Protein AF-A0A571BFZ2-F1 (afdb_monomer_lite)

pLDDT: mean 74.0, std 26.34, range [29.02, 98.62]

Radius of gyration: 32.82 Å; chains: 1; bounding box: 114×66×67 Å

Organism: Mus musculus (NCBI:txid10090)

InterPro domains:
  IPR000210 BTB/POZ domain [PF00651] (20-121)
  IPR000210 BTB/POZ domain [PS50097] (30-94)
  IPR000210 BTB/POZ domain [SM00225] (30-124)
  IPR011333 SKP1/BTB/POZ domain superfamily [G3DSA:3.30.710.10] (1-125)
  IPR011333 SKP1/BTB/POZ domain superfamily [SSF54695] (3-120)
  IPR050457 Zinc finger and BTB domain-containing [PTHR46105] (2-150)

Secondary structure (DSSP, 8-state):
---------TTHHHHHHHHHHHHHHHT-S--EEEEETTEEEEE-HHHHHHH-HHHHHHHHH---SEEE--TTS-HHHHHHHHHHHHHS-----TT-HHHHHHHHHHTT-HHIIIIIHHHHHHHTS--------------------------------------------------------------

Structure (mmCIF, N/CA/C/O backbone):
data_AF-A0A571BFZ2-F1
#
_entry.id   AF-A0A571BFZ2-F1
#
loop_
_atom_site.group_PDB
_atom_site.id
_atom_site.type_symbol
_atom_site.label_atom_id
_atom_site.label_alt_id
_atom_site.label_comp_id
_atom_site.label_asym_id
_atom_site.label_entity_id
_atom_site.label_seq_id
_atom_site.pdbx_PDB_ins_code
_atom_site.Cartn_x
_atom_site.Cartn_y
_atom_site.Cartn_z
_atom_site.occupancy
_atom_site.B_iso_or_equiv
_atom_site.auth_seq_id
_atom_site.auth_comp_id
_atom_site.auth_asym_id
_atom_site.auth_atom_id
_atom_site.pdbx_PDB_model_num
ATOM 1 N N . MET A 1 1 ? -33.386 17.419 27.367 1.00 61.56 1 MET A N 1
ATOM 2 C CA . MET A 1 1 ? -31.976 17.490 26.928 1.00 61.56 1 MET A CA 1
ATOM 3 C C . MET A 1 1 ? -31.407 16.085 27.021 1.00 61.56 1 MET A C 1
ATOM 5 O O . MET A 1 1 ? -31.450 15.524 28.108 1.00 61.56 1 MET A O 1
ATOM 9 N N . ALA A 1 2 ? -30.994 15.478 25.909 1.00 72.88 2 ALA A N 1
ATOM 10 C CA . ALA A 1 2 ? -30.351 14.164 25.942 1.00 72.88 2 ALA A CA 1
ATOM 11 C C . ALA A 1 2 ? -28.882 14.339 26.355 1.00 72.88 2 ALA A C 1
ATOM 13 O O . ALA A 1 2 ? -28.202 15.211 25.817 1.00 72.88 2 ALA A O 1
ATOM 14 N N . GLN A 1 3 ? -28.408 13.546 27.316 1.00 80.50 3 GLN A N 1
ATOM 15 C CA . GLN A 1 3 ? -26.984 13.493 27.649 1.00 80.50 3 GLN A CA 1
ATOM 16 C C . GLN A 1 3 ? -26.303 12.472 26.733 1.00 80.50 3 GLN A C 1
ATOM 18 O O . GLN A 1 3 ? -26.825 11.376 26.544 1.00 80.50 3 GLN A O 1
ATOM 23 N N . THR A 1 4 ? -25.158 12.842 26.156 1.00 90.31 4 THR A N 1
ATOM 24 C CA . THR A 1 4 ? -24.343 11.953 25.314 1.00 90.31 4 THR A CA 1
ATOM 25 C C . THR A 1 4 ? -23.084 11.567 26.081 1.00 90.31 4 THR A C 1
ATOM 27 O O . THR A 1 4 ? -22.386 12.446 26.580 1.00 90.31 4 THR A O 1
ATOM 30 N N . LEU A 1 5 ? -22.793 10.266 26.167 1.00 91.06 5 LEU A N 1
ATOM 31 C CA . LEU A 1 5 ? -21.525 9.739 26.675 1.00 91.06 5 LEU A CA 1
ATOM 32 C C . LEU A 1 5 ? -20.612 9.420 25.488 1.00 91.06 5 LEU A C 1
ATOM 34 O O . LEU A 1 5 ? -21.050 8.789 24.528 1.00 91.06 5 LEU A O 1
ATOM 38 N N . GLN A 1 6 ? -19.356 9.859 25.552 1.00 91.81 6 GLN A N 1
ATOM 39 C CA . GLN A 1 6 ? -18.347 9.628 24.517 1.00 91.81 6 GLN A CA 1
ATOM 40 C C . GLN A 1 6 ? -17.079 9.040 25.146 1.00 91.81 6 GLN A C 1
ATOM 42 O O . GLN A 1 6 ? -16.733 9.369 26.280 1.00 91.81 6 GLN A O 1
ATOM 47 N N . MET A 1 7 ? -16.404 8.164 24.405 1.00 93.62 7 MET A N 1
ATOM 48 C CA . MET A 1 7 ? -15.120 7.557 24.757 1.00 93.62 7 MET A CA 1
ATOM 49 C C . MET A 1 7 ? -14.204 7.634 23.537 1.00 93.62 7 MET A C 1
ATOM 51 O O . MET A 1 7 ? -14.649 7.374 22.420 1.00 93.62 7 MET A O 1
ATOM 55 N N . GLU A 1 8 ? -12.931 7.946 23.761 1.00 94.62 8 GLU A N 1
ATOM 56 C CA . GLU A 1 8 ? -11.883 7.940 22.743 1.00 94.62 8 GLU A CA 1
ATOM 57 C C . GLU A 1 8 ? -10.769 6.986 23.179 1.00 94.62 8 GLU A C 1
ATOM 59 O O . GLU A 1 8 ? -10.315 7.027 24.323 1.00 94.62 8 GLU A O 1
ATOM 64 N N . ILE A 1 9 ? -10.344 6.105 22.272 1.00 94.75 9 ILE A N 1
ATOM 65 C CA . ILE A 1 9 ? -9.233 5.184 22.514 1.00 94.75 9 ILE A CA 1
ATOM 66 C C . ILE A 1 9 ? -7.969 5.814 21.913 1.00 94.75 9 ILE A C 1
ATOM 68 O O . ILE A 1 9 ? -7.909 5.990 20.691 1.00 94.75 9 ILE A O 1
ATOM 72 N N . PRO A 1 10 ? -6.944 6.139 22.722 1.00 95.56 10 PRO A N 1
ATOM 73 C CA . PRO A 1 10 ? -5.719 6.737 22.207 1.00 95.56 10 PRO A CA 1
ATOM 74 C C . PRO A 1 10 ? -4.994 5.761 21.273 1.00 95.56 10 PRO A C 1
ATOM 76 O O . PRO A 1 10 ? -4.958 4.559 21.522 1.00 95.56 10 PRO A O 1
ATOM 79 N N . ASN A 1 11 ? -4.381 6.283 20.208 1.00 94.00 11 ASN A N 1
ATOM 80 C CA . ASN A 1 11 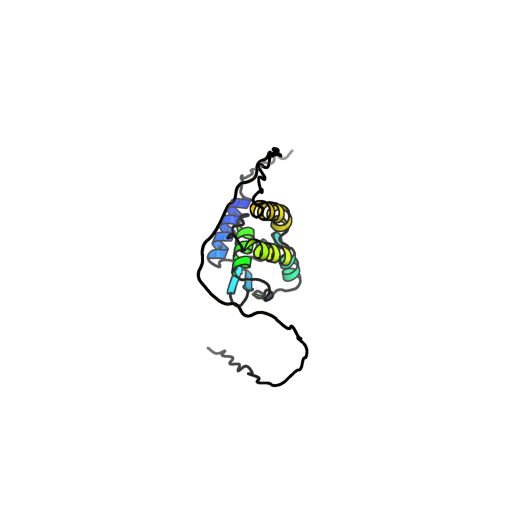? -3.603 5.513 19.225 1.00 94.00 11 ASN A CA 1
ATOM 81 C C . ASN A 1 11 ? -4.362 4.380 18.508 1.00 94.00 11 ASN A C 1
ATOM 83 O O . ASN A 1 11 ? -3.726 3.537 17.876 1.00 94.00 11 ASN A O 1
ATOM 87 N N . PHE A 1 12 ? -5.699 4.374 18.538 1.00 96.56 12 PHE A N 1
ATOM 88 C CA . PHE A 1 12 ? -6.511 3.318 17.926 1.00 96.56 12 PHE A CA 1
ATOM 89 C C . PHE A 1 12 ? -6.148 3.056 16.455 1.00 96.56 12 PHE A C 1
ATOM 91 O O . PHE A 1 12 ? -5.966 1.908 16.057 1.00 96.56 12 PHE A O 1
ATOM 98 N N . GLY A 1 13 ? -5.950 4.115 15.659 1.00 95.88 13 GLY A N 1
ATOM 99 C CA . GLY A 1 13 ? -5.559 3.990 14.251 1.00 95.88 13 GLY A CA 1
ATOM 100 C C . GLY A 1 13 ? -4.228 3.257 14.038 1.00 95.88 13 GLY A C 1
ATOM 101 O O . GLY A 1 13 ? -4.125 2.446 13.121 1.00 95.88 13 GLY A O 1
ATOM 102 N N . ASN A 1 14 ? -3.239 3.472 14.913 1.00 95.12 14 ASN A N 1
ATOM 103 C CA . ASN A 1 14 ? -1.942 2.795 14.826 1.00 95.12 14 ASN A CA 1
ATOM 104 C C . ASN A 1 14 ? -2.081 1.296 15.111 1.00 95.12 14 ASN A C 1
ATOM 106 O O . ASN A 1 14 ? -1.521 0.488 14.376 1.00 95.12 14 ASN A O 1
ATOM 110 N N . SER A 1 15 ? -2.868 0.923 16.125 1.00 96.81 15 SER A N 1
ATOM 111 C CA . SER A 1 15 ? -3.138 -0.485 16.445 1.00 96.81 15 SER A CA 1
ATOM 112 C C . SER A 1 15 ? -3.879 -1.201 15.313 1.00 96.81 15 SER A C 1
ATOM 114 O O . SER A 1 15 ? -3.569 -2.346 14.991 1.00 96.81 15 SER A O 1
ATOM 116 N N . ILE A 1 16 ? -4.830 -0.522 14.660 1.00 98.00 16 ILE A N 1
ATOM 117 C CA . ILE A 1 16 ? -5.507 -1.066 13.476 1.00 98.00 16 ILE A CA 1
ATOM 118 C C . ILE A 1 16 ? -4.520 -1.249 12.321 1.00 98.00 16 ILE A C 1
ATOM 120 O O . ILE A 1 16 ? -4.520 -2.301 11.685 1.00 98.00 16 ILE A O 1
ATOM 124 N N . LEU A 1 17 ? -3.662 -0.261 12.053 1.00 97.94 17 LEU A N 1
ATOM 125 C CA . LEU A 1 17 ? -2.684 -0.345 10.970 1.00 97.94 17 LEU A CA 1
ATOM 126 C C . LEU A 1 17 ? -1.662 -1.471 11.196 1.00 97.94 17 LEU A C 1
ATOM 128 O O . LEU A 1 17 ? -1.310 -2.178 10.252 1.00 97.94 17 LEU A O 1
ATOM 132 N N . GLU A 1 18 ? -1.240 -1.686 12.443 1.00 98.06 18 GLU A N 1
ATOM 133 C CA . GLU A 1 18 ? -0.384 -2.809 12.830 1.00 98.06 18 GLU A CA 1
ATOM 134 C C . GLU A 1 18 ? -1.066 -4.158 12.559 1.00 98.06 18 GLU A C 1
ATOM 136 O O . GLU A 1 18 ? -0.485 -5.014 11.891 1.00 98.06 18 GLU A O 1
ATOM 141 N N . CYS A 1 19 ? -2.338 -4.308 12.940 1.00 98.31 19 CYS A N 1
ATOM 142 C CA . CYS A 1 19 ? -3.117 -5.506 12.622 1.00 98.31 19 CYS A CA 1
ATOM 143 C C . CYS A 1 19 ? -3.266 -5.717 11.101 1.00 98.31 19 CYS A C 1
ATOM 145 O O . CYS A 1 19 ? -3.090 -6.829 10.601 1.00 98.31 19 CYS A O 1
ATOM 147 N N . LEU A 1 20 ? -3.518 -4.654 10.326 1.00 98.62 20 LEU A N 1
ATOM 148 C CA . LEU A 1 20 ? -3.571 -4.727 8.858 1.00 98.62 20 LEU A CA 1
ATOM 149 C C . LEU A 1 20 ? -2.225 -5.158 8.252 1.00 98.62 20 LEU A C 1
ATOM 151 O O . LEU A 1 20 ? -2.194 -5.843 7.224 1.00 98.62 20 LEU A O 1
ATOM 155 N N . ASN A 1 21 ? -1.108 -4.771 8.872 1.00 98.56 21 ASN A N 1
ATOM 156 C CA . ASN A 1 21 ? 0.220 -5.199 8.450 1.00 98.56 21 ASN A CA 1
ATOM 157 C C . ASN A 1 21 ? 0.429 -6.701 8.690 1.00 98.56 21 ASN A C 1
ATOM 159 O O . ASN A 1 21 ? 0.902 -7.399 7.794 1.00 98.56 21 ASN A O 1
ATOM 163 N N . GLU A 1 22 ? 0.032 -7.217 9.855 1.00 98.50 22 GLU A N 1
ATOM 164 C CA . GLU A 1 22 ? 0.079 -8.653 10.164 1.00 98.50 22 GLU A CA 1
ATOM 165 C C . GLU A 1 22 ? -0.785 -9.471 9.199 1.00 98.50 22 GLU A C 1
ATOM 167 O O . GLU A 1 22 ? -0.317 -10.463 8.635 1.00 98.50 22 GLU A O 1
ATOM 172 N N . GLN A 1 23 ? -2.018 -9.017 8.948 1.00 98.62 23 GLN A N 1
ATOM 173 C CA . GLN A 1 23 ? -2.930 -9.640 7.986 1.00 98.62 23 GLN A CA 1
ATOM 174 C C . GLN A 1 23 ? -2.292 -9.722 6.601 1.00 98.62 23 GLN A C 1
ATOM 176 O O . GLN A 1 23 ? -2.289 -10.786 5.983 1.00 98.62 23 GLN A O 1
ATOM 181 N N . ARG A 1 24 ? -1.667 -8.632 6.140 1.00 98.31 24 ARG A N 1
ATOM 182 C CA . ARG A 1 24 ? -0.971 -8.603 4.851 1.00 98.31 24 ARG A CA 1
ATOM 183 C C . ARG A 1 24 ? 0.168 -9.618 4.781 1.00 98.31 24 ARG A C 1
ATOM 185 O O . ARG A 1 24 ? 0.295 -10.309 3.773 1.00 98.31 24 ARG A O 1
ATOM 192 N N . LEU A 1 25 ? 0.999 -9.702 5.821 1.00 98.06 25 LEU A N 1
ATOM 193 C CA . LEU A 1 25 ? 2.129 -10.638 5.873 1.00 98.06 25 LEU A CA 1
ATOM 194 C C . LEU A 1 25 ? 1.670 -12.103 5.848 1.00 98.06 25 LEU A C 1
ATOM 196 O O . LEU A 1 25 ? 2.362 -12.947 5.286 1.00 98.06 25 LEU A O 1
ATOM 200 N N . GLN A 1 26 ? 0.490 -12.389 6.398 1.00 98.19 26 GLN A N 1
ATOM 201 C CA . GLN A 1 26 ? -0.148 -13.709 6.355 1.00 98.19 26 GLN A CA 1
ATOM 202 C C . GLN A 1 26 ? -1.008 -13.931 5.095 1.00 98.19 26 GLN A C 1
ATOM 204 O O . GLN A 1 26 ? -1.515 -15.029 4.878 1.00 98.19 26 GLN A O 1
ATOM 209 N N . GLY A 1 27 ? -1.196 -12.904 4.258 1.00 97.38 27 GLY A N 1
ATOM 210 C CA . GLY A 1 27 ? -2.064 -12.953 3.079 1.00 97.38 27 GLY A CA 1
ATOM 211 C C . GLY A 1 27 ? -3.565 -12.974 3.391 1.00 97.38 27 GLY A C 1
ATOM 212 O O . GLY A 1 27 ? -4.362 -13.303 2.513 1.00 97.38 27 GLY A O 1
ATOM 213 N N . LEU A 1 28 ? -3.964 -12.628 4.615 1.00 98.00 28 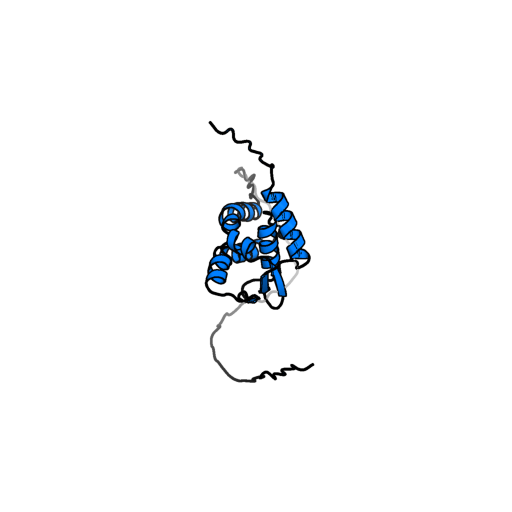LEU A N 1
ATOM 214 C CA . LEU A 1 28 ? -5.359 -12.573 5.046 1.00 98.00 28 LEU A CA 1
ATOM 215 C C . LEU A 1 28 ? -6.023 -11.287 4.554 1.00 98.00 28 LEU A C 1
ATOM 217 O O . LEU A 1 28 ? -5.400 -10.229 4.558 1.00 98.00 28 LEU A O 1
ATOM 221 N N . TYR A 1 29 ? -7.282 -11.400 4.120 1.00 98.12 29 TYR A N 1
ATOM 222 C CA . TYR A 1 29 ? -8.161 -10.293 3.697 1.00 98.12 29 TYR A CA 1
ATOM 223 C C . TYR A 1 29 ? -7.609 -9.371 2.593 1.00 98.12 29 TYR A C 1
ATOM 225 O O . TYR A 1 29 ? -8.224 -8.359 2.260 1.00 98.12 29 TYR A O 1
ATOM 233 N N . CYS A 1 30 ? -6.485 -9.744 1.978 1.00 98.19 30 CYS A N 1
ATOM 234 C CA . CYS A 1 30 ? -5.889 -9.030 0.862 1.00 98.19 30 CYS A CA 1
ATOM 235 C C . CYS A 1 30 ? -6.763 -9.178 -0.386 1.00 98.19 30 CYS A C 1
ATOM 237 O O . CYS A 1 30 ? -6.991 -10.284 -0.879 1.00 98.19 30 CYS A O 1
ATOM 239 N N . ASP A 1 31 ? -7.201 -8.051 -0.929 1.00 97.88 31 ASP A N 1
ATOM 240 C CA . ASP A 1 31 ? -8.058 -7.949 -2.109 1.00 97.88 31 ASP A CA 1
ATOM 241 C C . ASP A 1 31 ? -7.278 -7.577 -3.381 1.00 97.88 31 ASP A C 1
ATOM 243 O O . ASP A 1 31 ? -7.853 -7.498 -4.468 1.00 97.88 31 ASP A O 1
ATOM 247 N N . VAL A 1 32 ? -5.959 -7.378 -3.271 1.00 98.31 32 VAL A N 1
ATOM 248 C CA . VAL A 1 32 ? -5.077 -7.123 -4.412 1.00 98.31 32 VAL A CA 1
ATOM 249 C C . VAL A 1 32 ? -3.725 -7.829 -4.286 1.00 98.31 32 VAL A C 1
ATOM 251 O O . VAL A 1 32 ? -3.176 -8.026 -3.200 1.00 98.31 32 VAL A O 1
ATOM 254 N N . SER A 1 33 ? -3.176 -8.207 -5.439 1.00 98.19 33 SER A N 1
ATOM 255 C CA . SER A 1 33 ? -1.823 -8.722 -5.619 1.00 98.19 33 SER A CA 1
ATOM 256 C C . SER A 1 33 ? -1.059 -7.807 -6.573 1.00 98.19 33 SER A C 1
ATOM 258 O O . SER A 1 33 ? -1.359 -7.767 -7.765 1.00 98.19 33 SER A O 1
ATOM 260 N N . VAL A 1 34 ? -0.071 -7.080 -6.057 1.00 98.31 34 VAL A N 1
ATOM 261 C CA . VAL A 1 34 ? 0.805 -6.221 -6.861 1.00 98.31 34 VAL A CA 1
ATOM 262 C C . VAL A 1 34 ? 1.982 -7.050 -7.359 1.00 98.31 34 VAL A C 1
ATOM 264 O O . VAL A 1 34 ? 2.709 -7.625 -6.556 1.00 98.31 34 VAL A O 1
ATOM 267 N N . VAL A 1 35 ? 2.167 -7.137 -8.669 1.00 98.25 35 VAL A N 1
ATOM 268 C CA . VAL A 1 35 ? 3.258 -7.872 -9.307 1.00 98.25 35 VAL A CA 1
ATOM 269 C C . VAL A 1 35 ? 4.332 -6.888 -9.750 1.00 98.25 35 VAL A C 1
ATOM 271 O O . VAL A 1 35 ? 4.051 -5.919 -10.453 1.00 98.25 35 VAL A O 1
ATOM 274 N N . VAL A 1 36 ? 5.573 -7.140 -9.343 1.00 98.06 36 VAL A N 1
ATOM 275 C CA . VAL A 1 36 ? 6.748 -6.345 -9.717 1.00 98.06 36 VAL A CA 1
ATOM 276 C C . VAL A 1 36 ? 7.833 -7.302 -10.178 1.00 98.06 36 VAL A C 1
ATOM 278 O O . VAL A 1 36 ? 8.378 -8.052 -9.372 1.00 98.06 36 VAL A O 1
ATOM 281 N N . LYS A 1 37 ? 8.141 -7.317 -11.480 1.00 96.31 37 LYS A N 1
ATOM 282 C CA . LYS A 1 37 ? 9.143 -8.228 -12.069 1.00 96.31 37 LYS A CA 1
ATOM 283 C C . LYS A 1 37 ? 8.953 -9.684 -11.617 1.00 96.31 37 LYS A C 1
ATOM 285 O O . LYS A 1 37 ? 9.870 -10.307 -11.084 1.00 96.31 37 LYS A O 1
ATOM 290 N N . GLY A 1 38 ? 7.724 -10.184 -11.734 1.00 95.38 38 GLY A N 1
ATOM 291 C CA . GLY A 1 38 ? 7.352 -11.544 -11.328 1.00 95.38 38 GLY A CA 1
ATOM 292 C C . GLY A 1 38 ? 7.210 -11.780 -9.818 1.00 95.38 38 GLY A C 1
ATOM 293 O O . GLY A 1 38 ? 6.755 -12.850 -9.427 1.00 95.38 38 GLY A O 1
ATOM 294 N N . HIS A 1 39 ? 7.536 -10.807 -8.961 1.00 97.88 39 HIS A N 1
ATOM 295 C CA . HIS A 1 39 ? 7.343 -10.915 -7.514 1.00 97.88 39 HIS A CA 1
ATOM 296 C C . HIS A 1 39 ? 5.952 -10.411 -7.141 1.00 97.88 39 HIS A C 1
ATOM 298 O O . HIS A 1 39 ? 5.613 -9.265 -7.435 1.00 97.88 39 HIS A O 1
ATOM 304 N N . ALA A 1 40 ? 5.150 -11.258 -6.499 1.00 97.81 40 ALA A N 1
ATOM 305 C CA . ALA A 1 40 ? 3.790 -10.927 -6.092 1.00 97.81 40 ALA A CA 1
ATOM 306 C C . ALA A 1 40 ? 3.735 -10.483 -4.625 1.00 97.81 40 ALA A C 1
ATOM 308 O O . ALA A 1 40 ? 4.165 -11.200 -3.725 1.00 97.81 40 ALA A O 1
ATOM 309 N N . PHE A 1 41 ? 3.130 -9.324 -4.389 1.00 98.50 41 PHE A N 1
ATOM 310 C CA . PHE A 1 41 ? 2.922 -8.734 -3.075 1.00 98.50 41 PHE A CA 1
ATOM 311 C C . PHE A 1 41 ? 1.425 -8.644 -2.794 1.00 98.50 41 PHE A C 1
ATOM 313 O O . PHE A 1 41 ? 0.700 -7.898 -3.456 1.00 98.50 41 PHE A O 1
ATOM 320 N N . LYS A 1 42 ? 0.951 -9.399 -1.804 1.00 98.44 42 LYS A N 1
ATOM 321 C CA . LYS A 1 42 ? -0.422 -9.271 -1.307 1.00 98.44 42 LYS A CA 1
ATOM 322 C C . LYS A 1 42 ? -0.564 -7.966 -0.528 1.00 98.44 42 LYS A C 1
ATOM 324 O O . LYS A 1 42 ? 0.350 -7.586 0.205 1.00 98.44 42 LYS A O 1
ATOM 329 N N . ALA A 1 43 ? -1.681 -7.272 -0.718 1.00 98.56 43 ALA A N 1
ATOM 330 C CA . ALA A 1 43 ? -1.980 -6.017 -0.042 1.00 98.56 43 ALA A CA 1
ATOM 331 C C . ALA A 1 43 ? -3.490 -5.755 0.017 1.00 98.56 43 ALA A C 1
ATOM 333 O O . ALA A 1 43 ? -4.293 -6.476 -0.577 1.00 98.56 43 ALA A O 1
ATOM 334 N N . HIS A 1 44 ? -3.844 -4.685 0.725 1.00 98.50 44 HIS A N 1
ATOM 335 C CA . HIS A 1 44 ? -5.199 -4.163 0.826 1.00 98.50 44 HIS A CA 1
ATOM 336 C C . HIS A 1 44 ? -5.316 -2.895 -0.026 1.00 98.50 44 HIS A C 1
ATOM 338 O O . HIS A 1 44 ? -4.559 -1.939 0.183 1.00 98.50 44 HIS A O 1
ATOM 344 N N . ARG A 1 45 ? -6.282 -2.848 -0.950 1.00 98.12 45 ARG A N 1
ATOM 345 C CA . ARG A 1 45 ? -6.503 -1.692 -1.838 1.00 98.12 45 ARG A CA 1
ATOM 346 C C . ARG A 1 45 ? -6.738 -0.411 -1.048 1.00 98.12 45 ARG A C 1
ATOM 348 O O . ARG A 1 45 ? -6.220 0.633 -1.431 1.00 98.12 45 ARG A O 1
ATOM 355 N N . ALA A 1 46 ? -7.460 -0.503 0.070 1.00 97.62 46 ALA A N 1
ATOM 356 C CA . ALA A 1 46 ? -7.757 0.632 0.940 1.00 97.62 46 ALA A CA 1
ATOM 357 C C . ALA A 1 46 ? -6.490 1.300 1.499 1.00 97.62 46 ALA A C 1
ATOM 359 O O . ALA A 1 46 ? -6.373 2.520 1.448 1.00 97.62 46 ALA A O 1
ATOM 360 N N . VAL A 1 47 ? -5.520 0.509 1.973 1.00 98.00 47 VAL A N 1
ATOM 361 C CA . VAL A 1 47 ? -4.260 1.041 2.521 1.00 98.00 47 VAL A CA 1
ATOM 362 C C . VAL A 1 47 ? -3.423 1.672 1.410 1.00 98.00 47 VAL A C 1
ATOM 364 O O . VAL A 1 47 ? -2.966 2.802 1.545 1.00 98.00 47 VAL A O 1
ATOM 367 N N . LEU A 1 48 ? -3.287 0.986 0.271 1.00 97.75 48 LEU A N 1
ATOM 368 C CA . LEU A 1 48 ? -2.535 1.515 -0.867 1.00 97.75 48 LEU A CA 1
ATOM 369 C C . LEU A 1 48 ? -3.143 2.815 -1.416 1.00 97.75 48 LEU A C 1
ATOM 371 O O . LEU A 1 48 ? -2.412 3.769 -1.648 1.00 97.75 48 LEU A O 1
ATOM 375 N N . ALA A 1 49 ? -4.465 2.891 -1.588 1.00 97.00 49 ALA A N 1
ATOM 376 C CA . ALA A 1 49 ? -5.138 4.090 -2.097 1.00 97.00 49 ALA A CA 1
ATOM 377 C C . ALA A 1 49 ? -5.125 5.272 -1.110 1.00 97.00 49 ALA A C 1
ATOM 379 O O . ALA A 1 49 ? -5.218 6.429 -1.537 1.00 97.00 49 ALA A O 1
ATOM 380 N N . ALA A 1 50 ? -5.028 4.994 0.195 1.00 96.31 50 ALA A N 1
ATOM 381 C CA . ALA A 1 50 ? -4.856 6.023 1.215 1.00 96.31 50 ALA A CA 1
ATOM 382 C C . ALA A 1 50 ? -3.462 6.663 1.128 1.00 96.31 50 ALA A C 1
ATOM 384 O O . ALA A 1 50 ? -3.358 7.882 1.201 1.00 96.31 50 ALA A O 1
ATOM 385 N N . SER A 1 51 ? -2.418 5.859 0.899 1.00 95.81 51 SER A N 1
ATOM 386 C CA . SER A 1 51 ? -1.021 6.322 0.861 1.00 95.81 51 SER A CA 1
ATOM 387 C C . SER A 1 51 ? -0.507 6.730 -0.529 1.00 95.81 51 SER A C 1
ATOM 389 O O . SER A 1 51 ? 0.570 7.307 -0.634 1.00 95.81 51 SER A O 1
ATOM 391 N N . SER A 1 52 ? -1.219 6.401 -1.612 1.00 97.25 52 SER A N 1
ATOM 392 C CA . SER A 1 52 ? -0.753 6.585 -2.995 1.00 97.25 52 SER A CA 1
ATOM 393 C C . SER A 1 52 ? -1.876 7.059 -3.912 1.00 97.25 52 SER A C 1
ATOM 395 O O . SER A 1 52 ? -2.866 6.35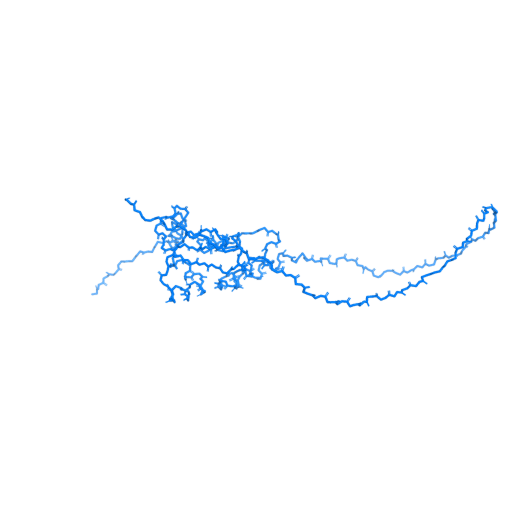0 -4.122 1.00 97.25 52 SER A O 1
ATOM 397 N N . SER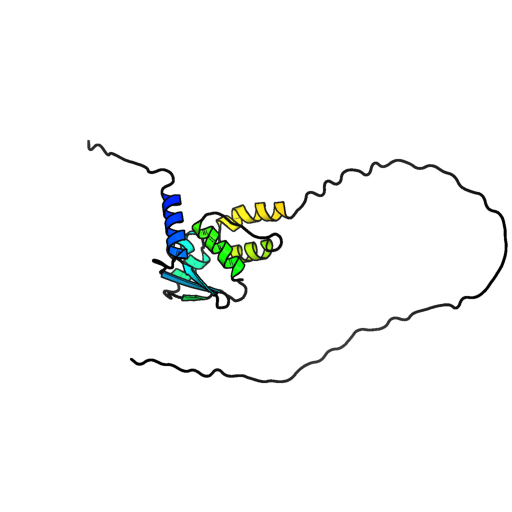 A 1 53 ? -1.699 8.223 -4.544 1.00 96.25 53 SER A N 1
ATOM 398 C CA . SER A 1 53 ? -2.607 8.669 -5.611 1.00 96.25 53 SER A CA 1
ATOM 399 C C . SER A 1 53 ? -2.531 7.772 -6.846 1.00 96.25 53 SER A C 1
ATOM 401 O O . SER A 1 53 ? -3.571 7.480 -7.428 1.00 96.25 53 SER A O 1
ATOM 403 N N . TYR A 1 54 ? -1.350 7.243 -7.188 1.00 96.69 54 TYR A N 1
ATOM 404 C CA . TYR A 1 54 ? -1.203 6.288 -8.291 1.00 96.69 54 TYR A CA 1
ATOM 405 C C . TYR A 1 54 ? -2.114 5.064 -8.107 1.00 96.69 54 TYR A C 1
ATOM 407 O O . TYR A 1 54 ? -2.882 4.715 -9.004 1.00 96.69 54 TYR A O 1
ATOM 415 N N . PHE A 1 55 ? -2.072 4.423 -6.932 1.00 97.19 55 PHE A N 1
ATOM 416 C CA . PHE A 1 55 ? -2.928 3.265 -6.667 1.00 97.19 55 PHE A CA 1
ATOM 417 C C . PHE A 1 55 ? -4.404 3.642 -6.582 1.00 97.19 55 PHE A C 1
ATOM 419 O O . PHE A 1 55 ? -5.248 2.884 -7.056 1.00 97.19 55 PHE A O 1
ATOM 426 N N . ARG A 1 56 ? -4.727 4.815 -6.031 1.00 96.69 56 ARG A N 1
ATOM 427 C CA . ARG A 1 56 ? -6.100 5.328 -6.005 1.00 96.69 56 ARG A CA 1
ATOM 428 C C . ARG A 1 56 ? -6.687 5.444 -7.416 1.00 96.69 56 ARG A C 1
ATOM 430 O O . ARG A 1 56 ? -7.770 4.914 -7.664 1.00 96.69 56 ARG A O 1
ATOM 437 N N . ASP A 1 57 ? -5.954 6.037 -8.352 1.00 96.56 57 ASP A N 1
ATOM 438 C CA . ASP A 1 57 ? -6.399 6.193 -9.742 1.00 96.56 57 ASP A CA 1
ATOM 439 C C . ASP A 1 57 ? -6.448 4.848 -10.483 1.00 96.56 57 ASP A C 1
ATOM 441 O O . ASP A 1 57 ? -7.412 4.546 -11.201 1.00 96.56 57 ASP A O 1
ATOM 445 N N . LEU A 1 58 ? -5.452 3.988 -10.249 1.00 95.94 58 LEU A N 1
ATOM 446 C CA . LEU A 1 58 ? -5.394 2.640 -10.813 1.00 95.94 58 LEU A CA 1
ATOM 447 C C . LEU A 1 58 ? -6.598 1.788 -10.386 1.00 95.94 58 LEU A C 1
ATOM 449 O O . LEU A 1 58 ? -7.175 1.062 -11.202 1.00 95.94 58 LEU A O 1
ATOM 453 N N . PHE A 1 59 ? -6.999 1.873 -9.118 1.00 96.06 59 PHE A N 1
ATOM 454 C CA . PHE A 1 59 ? -8.108 1.098 -8.564 1.00 96.06 59 PHE A CA 1
ATOM 455 C C . PHE A 1 59 ? -9.489 1.640 -8.923 1.00 96.06 59 PHE A C 1
ATOM 457 O O . PHE A 1 59 ? -10.450 0.865 -8.927 1.00 96.06 59 PHE A O 1
ATOM 464 N N . ASN A 1 60 ? -9.586 2.926 -9.260 1.00 94.19 60 ASN A N 1
ATOM 465 C CA . ASN A 1 60 ? -10.790 3.504 -9.852 1.00 94.19 60 ASN A CA 1
ATOM 466 C C . ASN A 1 60 ? -10.968 3.056 -11.308 1.00 94.19 60 ASN A C 1
ATOM 468 O O . ASN A 1 60 ? -12.087 2.796 -11.746 1.00 94.19 60 ASN A O 1
ATOM 472 N N . SER A 1 61 ? -9.860 2.921 -12.039 1.00 91.50 61 SER A N 1
ATOM 473 C CA . SER A 1 61 ? -9.859 2.567 -13.463 1.00 91.50 61 SER A CA 1
ATOM 474 C C . SER A 1 61 ? -9.966 1.060 -13.716 1.00 91.50 61 SER A C 1
ATOM 476 O O . SER A 1 61 ? -10.386 0.634 -14.790 1.00 91.50 61 SER A O 1
ATOM 478 N N . SER A 1 62 ? -9.585 0.232 -12.741 1.00 89.06 62 SER A N 1
ATOM 479 C CA . SER A 1 62 ? -9.547 -1.224 -12.882 1.00 89.06 62 SER A CA 1
ATOM 480 C C . SER A 1 62 ? -10.104 -1.934 -11.650 1.00 89.06 62 SER A C 1
ATOM 482 O O . SER A 1 62 ? -9.870 -1.528 -10.515 1.00 89.06 62 SER A O 1
ATOM 484 N N . ARG A 1 63 ? -10.816 -3.045 -11.866 1.00 89.25 63 ARG A N 1
ATOM 485 C CA . ARG A 1 63 ? -11.271 -3.954 -10.794 1.00 89.25 63 ARG A CA 1
ATOM 486 C C . ARG A 1 63 ? -10.487 -5.265 -10.745 1.00 89.25 63 ARG A C 1
ATOM 488 O O . ARG A 1 63 ? -10.953 -6.238 -10.163 1.00 89.25 63 ARG A O 1
ATOM 495 N N . SER A 1 64 ? -9.318 -5.302 -11.383 1.00 94.12 64 SER A N 1
ATOM 496 C CA . SER A 1 64 ? -8.467 -6.488 -11.365 1.00 94.12 64 SER A CA 1
ATOM 497 C C . SER A 1 64 ? -7.928 -6.734 -9.956 1.00 94.12 64 SER A C 1
ATOM 499 O O . SER A 1 64 ? -7.434 -5.813 -9.306 1.00 94.12 64 SER A O 1
ATOM 501 N N . ALA A 1 65 ? -7.984 -7.990 -9.513 1.00 93.94 65 ALA A N 1
ATOM 502 C CA . ALA A 1 65 ? -7.354 -8.435 -8.270 1.00 93.94 65 ALA A CA 1
ATOM 503 C C . ALA A 1 65 ? -5.823 -8.552 -8.398 1.00 93.94 65 ALA A C 1
ATOM 505 O O . ALA A 1 65 ? -5.124 -8.688 -7.397 1.00 93.94 65 ALA A O 1
ATOM 506 N N . VAL A 1 66 ? -5.288 -8.505 -9.622 1.00 97.19 66 VAL A N 1
ATOM 507 C CA . VAL A 1 66 ? -3.848 -8.522 -9.900 1.00 97.19 66 VAL A CA 1
ATOM 508 C C . VAL A 1 66 ? -3.484 -7.271 -10.683 1.00 97.19 66 VAL A C 1
ATOM 510 O O . VAL A 1 66 ? -4.092 -6.986 -11.716 1.00 97.19 66 VAL A O 1
ATOM 513 N N . VAL A 1 67 ? -2.498 -6.529 -10.194 1.00 96.81 67 VAL A N 1
ATOM 514 C CA . VAL A 1 67 ? -1.981 -5.326 -10.851 1.00 96.81 67 VAL A CA 1
ATOM 515 C C . VAL A 1 67 ? -0.488 -5.479 -11.057 1.00 96.81 67 VAL A C 1
ATOM 517 O O . VAL A 1 67 ? 0.212 -5.911 -10.149 1.00 96.81 67 VAL A O 1
ATOM 520 N N . GLU A 1 68 ? 0.007 -5.141 -12.239 1.00 96.94 68 GLU A N 1
ATOM 521 C CA . GLU A 1 68 ? 1.427 -5.245 -12.559 1.00 96.94 68 GLU A CA 1
ATOM 522 C C . GLU A 1 68 ? 2.033 -3.848 -12.674 1.00 96.94 68 GLU A C 1
ATOM 524 O O . GLU A 1 68 ? 1.494 -2.983 -13.367 1.00 96.94 68 GLU A O 1
ATOM 529 N N . LEU A 1 69 ? 3.132 -3.614 -11.955 1.00 96.56 69 LEU A N 1
ATOM 530 C CA . LEU A 1 69 ? 3.858 -2.352 -12.032 1.00 96.56 69 LEU A CA 1
ATOM 531 C C . LEU A 1 69 ? 4.863 -2.368 -13.190 1.00 96.56 69 LEU A C 1
ATOM 533 O O . LEU A 1 69 ? 5.412 -3.424 -13.516 1.00 96.56 69 LEU A O 1
ATOM 537 N N . PRO A 1 70 ? 5.173 -1.200 -13.782 1.00 95.25 70 PRO A N 1
ATOM 538 C CA . PRO A 1 70 ? 6.162 -1.111 -14.850 1.00 95.25 70 PRO A CA 1
ATOM 539 C C . PRO A 1 70 ? 7.542 -1.631 -14.438 1.00 95.25 70 PRO A C 1
ATOM 541 O O . PRO A 1 70 ? 7.961 -1.499 -13.288 1.00 95.25 70 PRO A O 1
ATOM 544 N N . ALA A 1 71 ? 8.310 -2.115 -15.418 1.00 92.62 71 ALA A N 1
ATOM 545 C CA . ALA A 1 71 ? 9.651 -2.678 -15.217 1.00 92.62 71 ALA A CA 1
ATOM 546 C C . ALA A 1 71 ? 10.679 -1.705 -14.597 1.00 92.62 71 ALA A C 1
ATOM 548 O O . ALA A 1 71 ? 11.732 -2.142 -14.125 1.00 92.62 71 ALA A O 1
ATOM 549 N N . ALA A 1 72 ? 10.388 -0.401 -14.585 1.00 91.62 72 ALA A N 1
ATOM 550 C CA . ALA A 1 72 ? 11.194 0.606 -13.899 1.00 91.62 72 ALA A CA 1
ATOM 551 C C . ALA A 1 72 ? 11.184 0.431 -12.366 1.00 91.62 72 ALA A C 1
ATOM 553 O O . ALA A 1 72 ? 12.153 0.796 -11.703 1.00 91.62 72 ALA A O 1
ATOM 554 N N . VAL A 1 73 ? 10.124 -0.157 -11.801 1.00 95.75 73 VAL A N 1
ATOM 555 C CA . VAL A 1 73 ? 9.999 -0.386 -10.358 1.00 95.75 73 VAL A CA 1
ATOM 556 C C . VAL A 1 73 ? 10.767 -1.647 -9.960 1.00 95.75 73 VAL A C 1
ATOM 558 O O . VAL A 1 73 ? 10.604 -2.715 -10.554 1.00 95.75 73 VAL A O 1
ATOM 561 N N . GLN A 1 74 ? 11.615 -1.532 -8.937 1.00 95.31 74 GLN A N 1
ATOM 562 C CA . GLN A 1 74 ? 12.355 -2.669 -8.386 1.00 95.31 74 GLN A CA 1
ATOM 563 C C . GLN A 1 74 ? 11.571 -3.325 -7.238 1.00 95.31 74 GLN A C 1
ATOM 565 O O . GLN A 1 74 ? 11.017 -2.602 -6.404 1.00 95.31 74 GLN A O 1
ATOM 570 N N . PRO A 1 75 ? 11.555 -4.670 -7.132 1.00 96.62 75 PRO A N 1
ATOM 571 C CA . PRO A 1 75 ? 10.833 -5.374 -6.068 1.00 96.62 75 PRO A CA 1
ATOM 572 C C . PRO A 1 75 ? 11.257 -4.946 -4.660 1.00 96.62 75 PRO A C 1
ATOM 574 O O . PRO A 1 75 ? 10.404 -4.742 -3.801 1.00 96.62 75 PRO A O 1
ATOM 577 N N . GLN A 1 76 ? 12.560 -4.748 -4.433 1.00 95.31 76 GLN A N 1
ATOM 578 C CA . GLN A 1 76 ? 13.094 -4.307 -3.140 1.00 95.31 76 GLN A CA 1
ATOM 579 C C . GLN A 1 76 ? 12.569 -2.918 -2.753 1.00 95.31 76 GLN A C 1
ATOM 581 O O . GLN A 1 76 ? 12.050 -2.741 -1.651 1.00 95.31 76 GLN A O 1
ATOM 586 N N . SER A 1 77 ? 12.636 -1.950 -3.671 1.00 94.94 77 SER A N 1
ATOM 587 C CA . SER A 1 77 ? 12.121 -0.599 -3.435 1.00 94.94 77 SER A CA 1
ATOM 588 C C . SER A 1 77 ? 10.615 -0.619 -3.195 1.00 94.94 77 SER A C 1
ATOM 590 O O . SER A 1 77 ? 10.135 0.003 -2.251 1.00 94.94 77 SER A O 1
ATOM 592 N N . PHE A 1 78 ? 9.864 -1.397 -3.979 1.00 97.19 78 PHE A N 1
ATOM 593 C CA . PHE A 1 78 ? 8.430 -1.554 -3.755 1.00 97.19 78 PHE A CA 1
ATOM 594 C C . PHE A 1 78 ? 8.120 -2.167 -2.384 1.00 97.19 78 PHE A C 1
ATOM 596 O O . PHE A 1 78 ? 7.237 -1.674 -1.691 1.00 97.19 78 PHE A O 1
ATOM 603 N N . GLN A 1 79 ? 8.867 -3.183 -1.944 1.00 96.94 79 GLN A N 1
ATOM 604 C CA . GLN A 1 79 ? 8.697 -3.781 -0.618 1.00 96.94 79 GLN A CA 1
ATOM 605 C C . GLN A 1 79 ? 8.906 -2.759 0.509 1.00 96.94 79 GLN A C 1
ATOM 607 O O . GLN A 1 79 ? 8.165 -2.766 1.495 1.00 96.94 79 GLN A O 1
ATOM 612 N N . GLN A 1 80 ? 9.889 -1.868 0.371 1.00 95.75 80 GLN A N 1
ATOM 613 C CA . GLN A 1 80 ? 10.151 -0.804 1.345 1.00 95.75 80 GLN A CA 1
ATOM 614 C C . GLN A 1 80 ? 9.014 0.223 1.375 1.00 95.75 80 GLN A C 1
ATOM 616 O O . GLN A 1 80 ? 8.543 0.575 2.455 1.00 95.75 80 GLN A O 1
ATOM 621 N N . ILE A 1 81 ? 8.516 0.639 0.207 1.00 96.25 81 ILE A N 1
ATOM 622 C CA . ILE A 1 81 ? 7.355 1.535 0.099 1.00 96.25 81 ILE A CA 1
ATOM 623 C C . ILE A 1 81 ? 6.093 0.882 0.667 1.00 96.25 81 ILE A C 1
ATOM 625 O O . ILE A 1 81 ? 5.351 1.509 1.420 1.00 96.25 81 ILE A O 1
ATOM 629 N N . LEU A 1 82 ? 5.859 -0.393 0.359 1.00 97.62 82 LEU A N 1
ATOM 630 C CA . LEU A 1 82 ? 4.734 -1.146 0.899 1.00 97.62 82 LEU A CA 1
ATOM 631 C C . LEU A 1 82 ? 4.828 -1.225 2.424 1.00 97.62 82 LEU A C 1
ATOM 633 O O . LEU A 1 82 ? 3.852 -0.962 3.112 1.00 97.62 82 LEU A O 1
ATOM 637 N N . THR A 1 83 ? 6.010 -1.515 2.965 1.00 97.19 83 THR A N 1
ATOM 638 C CA . THR A 1 83 ? 6.234 -1.520 4.418 1.00 97.19 83 THR A CA 1
ATOM 639 C C . THR A 1 83 ? 5.949 -0.149 5.030 1.00 97.19 83 THR A C 1
ATOM 641 O O . THR A 1 83 ? 5.297 -0.075 6.071 1.00 97.19 83 THR A O 1
ATOM 644 N N . PHE A 1 84 ? 6.356 0.937 4.369 1.00 96.38 84 PHE A N 1
ATOM 645 C CA . PHE A 1 84 ? 6.032 2.294 4.803 1.00 96.38 84 PHE A CA 1
ATOM 646 C C . PHE A 1 84 ? 4.520 2.539 4.861 1.00 96.38 84 PHE A C 1
ATOM 648 O O . PHE A 1 84 ? 4.038 3.013 5.886 1.00 96.38 84 PHE A O 1
ATOM 655 N N . CYS A 1 85 ? 3.754 2.133 3.843 1.00 97.00 85 CYS A N 1
ATOM 656 C CA . CYS A 1 85 ? 2.293 2.309 3.825 1.00 97.00 85 CYS A CA 1
ATOM 657 C C . CYS A 1 85 ? 1.596 1.645 5.029 1.00 97.00 85 CYS A C 1
ATOM 659 O O . CYS A 1 85 ? 0.544 2.096 5.467 1.00 97.00 85 CYS A O 1
ATOM 661 N N . TYR A 1 86 ? 2.188 0.581 5.579 1.00 97.62 86 TYR A N 1
ATOM 662 C CA . TYR A 1 86 ? 1.642 -0.181 6.706 1.00 97.62 86 TYR A CA 1
ATOM 663 C C . TYR A 1 86 ? 2.272 0.149 8.065 1.00 97.62 86 TYR A C 1
ATOM 665 O O . TYR A 1 86 ? 1.875 -0.426 9.073 1.00 97.62 86 TYR A O 1
ATOM 673 N N . THR A 1 87 ? 3.286 1.014 8.128 1.00 95.94 87 THR A N 1
ATOM 674 C CA . THR A 1 87 ? 4.017 1.261 9.388 1.00 95.94 87 THR A CA 1
ATOM 675 C C . THR A 1 87 ? 4.381 2.720 9.631 1.00 95.94 87 THR A C 1
ATOM 677 O O . THR A 1 87 ? 4.817 3.056 10.733 1.00 95.94 87 THR A O 1
ATOM 680 N N . GLY A 1 88 ? 4.278 3.573 8.609 1.00 93.44 88 GLY A N 1
ATOM 681 C CA . GLY A 1 88 ? 4.799 4.939 8.613 1.00 93.44 88 GLY A CA 1
ATOM 682 C C . GLY A 1 88 ? 6.328 5.023 8.677 1.00 93.44 88 GLY A C 1
ATOM 683 O O . GLY A 1 88 ? 6.873 6.113 8.829 1.00 93.44 88 GLY A O 1
ATOM 684 N N . ARG A 1 89 ? 7.046 3.894 8.589 1.00 91.88 89 ARG A N 1
ATOM 685 C CA . ARG A 1 89 ? 8.507 3.835 8.715 1.00 91.88 89 ARG A CA 1
ATOM 686 C C . ARG A 1 89 ? 9.144 3.458 7.388 1.00 91.88 89 ARG A C 1
ATOM 688 O O . ARG A 1 89 ? 8.784 2.452 6.782 1.00 91.88 89 ARG A O 1
ATOM 695 N N . LEU A 1 90 ? 10.123 4.253 6.964 1.00 89.69 90 LEU A N 1
ATOM 696 C CA . LEU A 1 9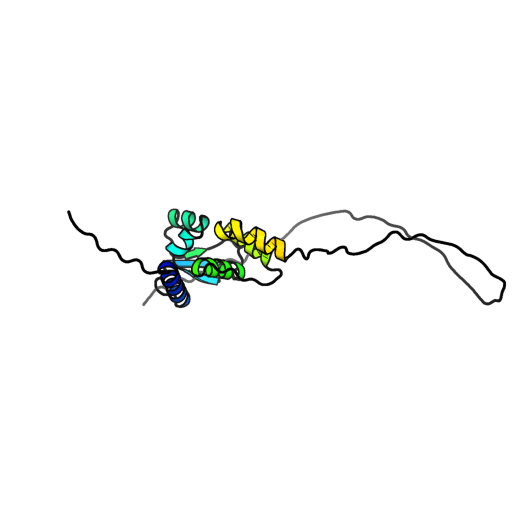0 ? 10.920 3.993 5.770 1.00 89.69 90 LEU A CA 1
ATOM 697 C C . LEU A 1 90 ? 12.352 3.655 6.186 1.00 89.69 90 LEU A C 1
ATOM 699 O O . LEU A 1 90 ? 12.988 4.422 6.905 1.00 89.69 90 LEU A O 1
ATOM 703 N N . SER A 1 91 ? 12.855 2.505 5.742 1.00 85.88 91 SER A N 1
ATOM 704 C CA . SER A 1 91 ? 14.221 2.052 6.013 1.00 85.88 91 SER A CA 1
ATOM 705 C C . SER A 1 91 ? 14.861 1.549 4.728 1.00 85.88 91 SER A C 1
ATOM 707 O O . SER A 1 91 ? 14.222 0.833 3.952 1.00 85.88 91 SER A O 1
ATOM 709 N N . MET A 1 92 ? 16.112 1.939 4.491 1.00 84.44 92 MET A N 1
ATOM 710 C CA . MET A 1 92 ? 16.877 1.565 3.307 1.00 84.44 92 MET A CA 1
ATOM 711 C C . MET A 1 92 ? 18.378 1.586 3.557 1.00 84.44 92 MET A C 1
ATOM 713 O O . MET A 1 92 ? 18.847 2.229 4.495 1.00 84.44 92 MET A O 1
ATOM 717 N N . ASN A 1 93 ? 19.114 0.895 2.690 1.00 83.44 93 ASN A N 1
ATOM 718 C CA . ASN A 1 93 ? 20.567 0.893 2.712 1.00 83.44 93 ASN A CA 1
ATOM 719 C C . ASN A 1 93 ? 21.123 2.174 2.083 1.00 83.44 93 ASN A C 1
ATOM 721 O O . ASN A 1 93 ? 20.516 2.765 1.184 1.00 83.44 93 ASN A O 1
ATOM 725 N N . MET A 1 94 ? 22.320 2.562 2.521 1.00 78.19 94 MET A N 1
ATOM 726 C CA . MET A 1 94 ? 23.093 3.610 1.860 1.00 78.19 94 MET A CA 1
ATOM 727 C C . MET A 1 94 ? 23.366 3.203 0.405 1.00 78.19 94 MET A C 1
ATOM 729 O O . MET A 1 94 ? 23.841 2.099 0.151 1.00 78.19 94 MET A O 1
ATOM 733 N N . GLY A 1 95 ? 23.047 4.088 -0.541 1.00 82.88 95 GLY A N 1
ATOM 734 C CA . GLY A 1 95 ? 23.170 3.844 -1.986 1.00 82.88 95 GLY A CA 1
ATOM 735 C C . GLY A 1 95 ? 21.837 3.606 -2.706 1.00 82.88 95 GLY A C 1
ATOM 736 O O . GLY A 1 95 ? 21.670 4.079 -3.828 1.00 82.88 95 GLY A O 1
ATOM 737 N N . ASP A 1 96 ? 20.843 3.004 -2.044 1.00 85.62 96 ASP A N 1
ATOM 738 C CA . ASP A 1 96 ? 19.527 2.715 -2.651 1.00 85.62 96 ASP A CA 1
ATOM 739 C C . ASP A 1 96 ? 18.562 3.916 -2.619 1.00 85.62 96 ASP A C 1
ATOM 741 O O . ASP A 1 96 ? 17.467 3.880 -3.187 1.00 85.62 96 ASP A O 1
ATOM 745 N N . GLN A 1 97 ? 18.968 5.007 -1.970 1.00 86.88 97 GLN A N 1
ATOM 746 C CA . GLN A 1 97 ? 18.138 6.183 -1.701 1.00 86.88 97 GLN A CA 1
ATOM 747 C C . GLN A 1 97 ? 17.497 6.800 -2.941 1.00 86.88 97 GLN A C 1
ATOM 749 O O . GLN A 1 97 ? 16.294 7.047 -2.955 1.00 86.88 97 GLN A O 1
ATOM 754 N N . PHE A 1 98 ? 18.265 7.007 -4.010 1.00 87.56 98 PHE A N 1
ATOM 755 C CA . PHE A 1 98 ? 17.752 7.659 -5.211 1.00 87.56 98 PHE A CA 1
ATOM 756 C C . PHE A 1 98 ? 16.715 6.786 -5.904 1.00 87.56 98 PHE A C 1
ATOM 758 O O . PHE A 1 98 ? 15.692 7.286 -6.365 1.00 87.56 98 PHE A O 1
ATOM 765 N N . LEU A 1 99 ? 16.947 5.475 -5.919 1.00 90.44 99 LEU A N 1
ATOM 766 C CA . LEU A 1 99 ? 16.023 4.512 -6.494 1.00 90.44 99 LEU A CA 1
ATOM 767 C C . LEU A 1 99 ? 14.722 4.427 -5.682 1.00 90.44 99 LEU A C 1
ATOM 769 O O . LEU A 1 99 ? 13.635 4.378 -6.264 1.00 90.44 99 LEU A O 1
ATOM 773 N N . LEU A 1 100 ? 14.814 4.440 -4.349 1.00 91.31 100 LEU A N 1
ATOM 774 C CA . LEU A 1 100 ? 13.633 4.424 -3.490 1.00 91.31 100 LEU A CA 1
ATOM 775 C C . LEU A 1 100 ? 12.816 5.709 -3.635 1.00 91.31 100 LEU A C 1
ATOM 777 O O . LEU A 1 100 ? 11.603 5.631 -3.808 1.00 91.31 100 LEU A O 1
ATOM 781 N N . ILE A 1 101 ? 13.469 6.873 -3.623 1.00 89.62 101 ILE A N 1
ATOM 782 C CA . ILE A 1 101 ? 12.807 8.169 -3.817 1.00 89.62 101 ILE A CA 1
ATOM 783 C C . ILE A 1 101 ? 12.186 8.261 -5.213 1.00 89.62 101 ILE A C 1
ATOM 785 O O . ILE A 1 101 ? 11.044 8.692 -5.340 1.00 89.62 101 ILE A O 1
ATOM 789 N N . TYR A 1 102 ? 12.876 7.784 -6.252 1.00 91.19 102 TYR A N 1
ATOM 790 C CA . TYR A 1 102 ? 12.307 7.685 -7.596 1.00 91.19 102 TYR A CA 1
ATOM 791 C C . TYR A 1 102 ? 11.044 6.812 -7.611 1.00 91.19 102 TYR A C 1
ATOM 793 O O . TYR A 1 102 ? 10.018 7.210 -8.160 1.00 91.19 102 TYR A O 1
ATOM 801 N N . THR A 1 103 ? 11.091 5.648 -6.957 1.00 94.31 103 THR A N 1
ATOM 802 C CA . THR A 1 103 ? 9.938 4.742 -6.849 1.00 94.31 103 THR A CA 1
ATOM 803 C C . THR A 1 103 ? 8.785 5.387 -6.074 1.00 94.31 103 THR A C 1
ATOM 805 O O . THR A 1 103 ? 7.636 5.286 -6.497 1.00 94.31 103 THR A O 1
ATOM 808 N N . ALA A 1 104 ? 9.074 6.085 -4.972 1.00 93.69 104 ALA A N 1
ATOM 809 C CA . ALA A 1 104 ? 8.082 6.821 -4.192 1.00 93.69 104 ALA A CA 1
ATOM 810 C C . ALA A 1 104 ? 7.428 7.943 -5.009 1.00 93.69 104 ALA A C 1
ATOM 812 O O . ALA A 1 104 ? 6.214 8.116 -4.937 1.00 93.69 104 ALA A O 1
ATOM 813 N N . GLY A 1 105 ? 8.214 8.661 -5.817 1.00 93.12 105 GLY A N 1
ATOM 814 C CA . GLY A 1 105 ? 7.721 9.687 -6.733 1.00 93.12 105 GLY A CA 1
ATOM 815 C C . GLY A 1 105 ? 6.847 9.104 -7.840 1.00 93.12 105 GLY A C 1
ATOM 816 O O . GLY A 1 105 ? 5.766 9.625 -8.101 1.00 93.12 105 GLY A O 1
ATOM 817 N N . PHE A 1 106 ? 7.255 7.978 -8.434 1.00 94.69 106 PHE A N 1
ATOM 818 C CA . PHE A 1 106 ? 6.454 7.260 -9.429 1.00 94.69 106 PHE A CA 1
ATOM 819 C C . PHE A 1 106 ? 5.104 6.801 -8.857 1.00 94.69 106 PHE A C 1
ATOM 821 O O . PHE A 1 106 ? 4.063 7.012 -9.474 1.00 94.69 106 PHE A O 1
ATOM 828 N N . LEU A 1 107 ? 5.116 6.213 -7.657 1.00 96.00 107 LEU A N 1
ATOM 829 C CA . LEU A 1 107 ? 3.907 5.784 -6.948 1.00 96.00 107 LEU A CA 1
ATOM 830 C C . LEU A 1 107 ? 3.172 6.941 -6.260 1.00 96.00 107 LEU A C 1
ATOM 832 O O . LEU A 1 107 ? 2.125 6.716 -5.657 1.00 96.00 107 LEU A O 1
ATOM 836 N N . GLN A 1 108 ? 3.695 8.162 -6.351 1.00 94.75 108 GLN A N 1
ATOM 837 C CA . GLN A 1 108 ? 3.114 9.374 -5.782 1.00 94.75 108 GLN A CA 1
ATOM 838 C C . GLN A 1 108 ? 2.754 9.216 -4.291 1.00 94.75 108 GLN A C 1
ATOM 840 O O . GLN A 1 108 ? 1.630 9.490 -3.871 1.00 94.75 108 GLN A O 1
ATOM 845 N N . ILE A 1 109 ? 3.711 8.731 -3.493 1.00 94.06 109 ILE A N 1
ATOM 846 C CA . ILE A 1 109 ? 3.575 8.636 -2.033 1.00 94.06 109 ILE A CA 1
ATOM 847 C C . ILE A 1 109 ? 3.883 10.004 -1.426 1.00 94.06 109 ILE A C 1
ATOM 849 O O . ILE A 1 109 ? 5.051 10.361 -1.235 1.00 94.06 109 ILE A O 1
ATOM 853 N N . GLN A 1 110 ? 2.841 10.786 -1.162 1.00 85.19 110 GLN A N 1
ATOM 854 C CA . GLN A 1 110 ? 2.969 12.202 -0.825 1.00 85.19 110 GLN A CA 1
ATOM 855 C C . GLN A 1 110 ? 3.825 12.434 0.428 1.00 85.19 110 GLN A C 1
ATOM 857 O O . GLN A 1 110 ? 4.744 13.251 0.401 1.00 85.19 110 GLN A O 1
ATOM 862 N N . GLU A 1 111 ? 3.618 11.653 1.487 1.00 84.25 111 GLU A N 1
ATOM 863 C CA . GLU A 1 111 ? 4.340 11.800 2.753 1.00 84.25 111 GLU A CA 1
ATOM 864 C C . GLU A 1 111 ? 5.851 11.563 2.597 1.00 84.25 111 GLU A C 1
ATOM 866 O O . GLU A 1 111 ? 6.661 12.250 3.225 1.00 84.25 111 GLU A O 1
ATOM 871 N N . ILE A 1 112 ? 6.257 10.630 1.727 1.00 83.94 112 ILE A N 1
ATOM 872 C CA . ILE A 1 112 ? 7.679 10.389 1.434 1.00 83.94 112 ILE A CA 1
ATOM 873 C C . ILE A 1 112 ? 8.251 11.536 0.602 1.00 83.94 112 ILE A C 1
ATOM 875 O O . ILE A 1 112 ? 9.379 11.967 0.846 1.00 83.94 112 ILE A O 1
ATOM 879 N N . MET A 1 113 ? 7.492 12.046 -0.366 1.00 79.19 113 MET A N 1
ATOM 880 C CA . MET A 1 113 ? 7.951 13.143 -1.214 1.00 79.19 113 MET A CA 1
ATOM 881 C C . MET A 1 113 ? 8.135 14.442 -0.425 1.00 79.19 113 MET A C 1
ATOM 883 O O . MET A 1 113 ? 9.103 15.158 -0.672 1.00 79.19 113 MET A O 1
ATOM 887 N N . GLU A 1 114 ? 7.269 14.712 0.553 1.00 79.25 114 GLU A N 1
ATOM 888 C CA . GLU A 1 114 ? 7.328 15.920 1.382 1.00 79.25 114 GLU A CA 1
ATOM 889 C C . GLU A 1 114 ? 8.352 15.839 2.521 1.00 79.25 114 GLU A C 1
ATOM 891 O O . GLU A 1 114 ? 8.986 16.841 2.839 1.00 79.25 114 GLU A O 1
ATOM 896 N N . LYS A 1 115 ? 8.508 14.675 3.170 1.00 74.88 115 LYS A N 1
ATOM 897 C CA . LYS A 1 115 ? 9.359 14.532 4.371 1.00 74.88 115 LYS A CA 1
ATOM 898 C C . LYS A 1 115 ? 10.631 13.726 4.137 1.00 74.88 115 LYS A C 1
ATOM 900 O O . LYS A 1 115 ? 11.654 13.982 4.767 1.00 74.88 115 LYS A O 1
ATOM 905 N N . GLY A 1 116 ? 10.577 12.737 3.250 1.00 68.19 116 GLY A N 1
ATOM 906 C CA . GLY A 1 116 ? 11.697 11.842 2.971 1.00 68.19 116 GLY A CA 1
ATOM 907 C C . GLY A 1 116 ? 12.780 12.506 2.127 1.00 68.19 116 GLY A C 1
ATOM 908 O O . GLY A 1 116 ? 13.961 12.356 2.428 1.00 68.19 116 GLY A O 1
ATOM 909 N N . THR A 1 117 ? 12.406 13.270 1.101 1.00 69.12 117 THR A N 1
ATOM 910 C CA . THR A 1 117 ? 13.375 13.904 0.187 1.00 69.12 117 THR A CA 1
ATOM 911 C C . THR A 1 117 ? 14.365 14.807 0.926 1.00 69.12 117 THR A C 1
ATOM 913 O O . THR A 1 117 ? 15.569 14.675 0.727 1.00 69.12 117 THR A O 1
ATOM 916 N N . GLU A 1 118 ? 13.889 15.649 1.844 1.00 70.81 118 GLU A N 1
ATOM 917 C CA . GLU A 1 118 ? 14.748 16.529 2.642 1.00 70.81 118 GLU A CA 1
ATOM 918 C C . GLU A 1 118 ? 15.664 15.739 3.589 1.00 70.81 118 GLU A C 1
ATOM 920 O O . GLU A 1 118 ? 16.870 15.988 3.644 1.00 70.81 118 GLU A O 1
ATOM 925 N N . PHE A 1 119 ? 15.118 14.750 4.304 1.00 71.56 119 PHE A N 1
ATOM 926 C CA . PHE A 1 119 ? 15.885 13.957 5.263 1.00 71.56 119 PHE A CA 1
ATOM 927 C C . PHE A 1 119 ? 16.992 13.143 4.579 1.00 71.56 119 PHE A C 1
ATOM 929 O O . PHE A 1 119 ? 18.149 13.191 4.997 1.00 71.56 119 PHE A O 1
ATOM 936 N N . PHE A 1 120 ? 16.668 12.424 3.503 1.00 69.44 120 PHE A N 1
ATOM 937 C CA . PHE A 1 120 ? 17.621 11.510 2.875 1.00 69.44 120 PHE A CA 1
ATOM 938 C C . PHE A 1 120 ? 18.678 12.238 2.041 1.00 69.44 120 PHE A C 1
ATOM 940 O O . PHE A 1 120 ? 19.835 11.834 2.082 1.00 69.44 120 PHE A O 1
ATOM 947 N N . LEU A 1 121 ? 18.343 13.347 1.367 1.00 68.44 121 LEU A N 1
ATOM 948 C CA . LEU A 1 121 ? 19.342 14.144 0.638 1.00 68.44 121 LEU A CA 1
ATOM 949 C C . LEU A 1 121 ? 20.339 14.833 1.583 1.00 68.44 121 LEU A C 1
ATOM 951 O O . LEU A 1 121 ? 21.520 14.972 1.252 1.00 68.44 121 LEU A O 1
ATOM 955 N N . LYS A 1 122 ? 19.886 15.227 2.778 1.00 65.44 122 LYS A N 1
ATOM 956 C CA . LYS A 1 122 ? 20.737 15.858 3.790 1.00 65.44 122 LYS A CA 1
ATOM 957 C C . LYS A 1 122 ? 21.733 14.879 4.409 1.00 65.44 122 LYS A C 1
ATOM 959 O O . LYS A 1 122 ? 22.883 15.244 4.616 1.00 65.44 122 LYS A O 1
ATOM 964 N N . VAL A 1 123 ? 21.325 13.634 4.661 1.00 64.12 123 VAL A N 1
ATOM 965 C CA . VAL A 1 123 ? 22.200 12.601 5.251 1.00 64.12 123 VAL A CA 1
ATOM 966 C C . VAL A 1 123 ? 23.302 12.146 4.283 1.00 64.12 123 VAL A C 1
ATOM 968 O O . VAL A 1 123 ? 24.385 11.773 4.723 1.00 64.12 123 VAL A O 1
ATOM 971 N N . SER A 1 124 ? 23.073 12.211 2.969 1.00 60.62 124 SER A N 1
ATOM 972 C CA . SER A 1 124 ? 24.084 11.852 1.959 1.00 60.62 124 SER A CA 1
ATOM 973 C C . SER A 1 124 ? 25.120 12.937 1.685 1.00 60.62 124 SER A C 1
ATOM 975 O O . SER A 1 124 ? 26.089 12.675 0.976 1.00 60.62 124 SER A O 1
ATOM 977 N N . SER A 1 125 ? 24.905 14.146 2.203 1.00 60.12 125 SER A N 1
ATOM 978 C CA . SER A 1 125 ? 25.859 15.245 2.115 1.00 60.12 125 SER A CA 1
ATOM 979 C C . SER A 1 125 ? 26.614 15.307 3.443 1.00 60.12 125 SER A C 1
ATOM 981 O O . SER A 1 125 ? 26.142 15.978 4.363 1.00 60.12 125 SER A O 1
ATOM 983 N N . PRO A 1 126 ? 27.752 14.607 3.613 1.00 54.88 126 PRO A N 1
ATOM 984 C CA . PRO A 1 126 ? 28.610 14.909 4.745 1.00 54.88 126 PRO A CA 1
ATOM 985 C C . PRO A 1 126 ? 29.000 16.383 4.605 1.00 54.88 126 PRO A C 1
ATOM 987 O O . PRO A 1 126 ? 29.502 16.795 3.559 1.00 54.88 126 PRO A O 1
ATOM 990 N N . SER A 1 127 ? 28.698 17.194 5.620 1.00 52.25 127 SER A N 1
ATOM 991 C CA . SER A 1 127 ? 29.233 18.552 5.721 1.00 52.25 127 SER A CA 1
ATOM 992 C C . SER A 1 127 ? 30.745 18.456 5.537 1.00 52.25 127 SER A C 1
ATOM 994 O O . SER A 1 127 ? 31.430 17.848 6.358 1.00 52.25 127 SER A O 1
ATOM 996 N N . CYS A 1 128 ? 31.269 18.989 4.434 1.00 52.38 128 CYS A N 1
ATOM 997 C CA . CYS A 1 128 ? 32.697 19.223 4.307 1.00 52.38 128 CYS A CA 1
ATOM 998 C C . CYS A 1 128 ? 33.037 20.373 5.254 1.00 52.38 128 CYS A C 1
ATOM 1000 O O . CYS A 1 128 ? 33.018 21.536 4.845 1.00 52.38 128 CYS A O 1
ATOM 1002 N N . ASP A 1 129 ? 33.334 20.055 6.513 1.00 47.28 129 ASP A N 1
ATOM 1003 C CA . ASP A 1 129 ? 33.924 21.007 7.448 1.00 47.28 129 ASP A CA 1
ATOM 1004 C C . ASP A 1 129 ? 35.318 21.359 6.924 1.00 47.28 129 ASP A C 1
ATOM 1006 O O . ASP A 1 129 ? 36.323 20.708 7.202 1.00 47.28 129 ASP A O 1
ATOM 1010 N N . SER A 1 130 ? 35.363 22.386 6.081 1.00 51.47 130 SER A N 1
ATOM 1011 C CA . SER A 1 130 ? 36.596 22.962 5.563 1.00 51.47 130 SER A CA 1
ATOM 1012 C C . SER A 1 130 ? 37.228 23.794 6.675 1.00 51.47 130 SER A C 1
ATOM 1014 O O . SER A 1 130 ? 37.139 25.020 6.679 1.00 51.47 130 SER A O 1
ATOM 1016 N N . GLN A 1 131 ? 37.828 23.134 7.665 1.00 50.81 131 GLN A N 1
ATOM 1017 C CA . GLN A 1 131 ? 38.699 23.797 8.626 1.00 50.81 131 GLN A CA 1
ATOM 1018 C C . GLN A 1 131 ? 40.138 23.812 8.103 1.00 50.81 131 GLN A C 1
ATOM 1020 O O . GLN A 1 131 ? 40.805 22.784 8.052 1.00 50.81 131 GLN A O 1
ATOM 1025 N N . GLY A 1 132 ? 40.612 25.021 7.789 1.00 47.69 132 GLY A N 1
ATOM 1026 C CA . GLY A 1 132 ? 42.011 25.406 7.969 1.00 47.69 132 GLY A CA 1
ATOM 1027 C C . GLY A 1 132 ? 42.884 25.453 6.718 1.00 47.69 132 GLY A C 1
ATOM 1028 O O . GLY A 1 132 ? 43.615 24.512 6.446 1.00 47.69 132 GLY A O 1
ATOM 1029 N N . LEU A 1 133 ? 42.938 26.615 6.061 1.00 35.72 133 LEU A N 1
ATOM 1030 C CA . LEU A 1 133 ? 44.190 27.121 5.489 1.00 35.72 133 LEU A CA 1
ATOM 1031 C C . LEU A 1 133 ? 44.307 28.610 5.825 1.00 35.72 133 LEU A C 1
ATOM 1033 O O . LEU A 1 133 ? 43.670 29.471 5.222 1.00 35.72 133 LEU A O 1
ATOM 1037 N N . HIS A 1 134 ? 45.095 28.872 6.862 1.00 39.78 134 HIS A N 1
ATOM 1038 C CA . HIS A 1 134 ? 45.619 30.184 7.215 1.00 39.78 134 HIS A CA 1
ATOM 1039 C C . HIS A 1 134 ? 46.601 30.619 6.107 1.00 39.78 134 HIS A C 1
ATOM 1041 O O . HIS A 1 134 ? 47.424 29.794 5.700 1.00 39.78 134 HIS A O 1
ATOM 1047 N N . PRO A 1 135 ? 46.552 31.860 5.594 1.00 40.84 135 PRO A N 1
ATOM 1048 C CA . PRO A 1 135 ? 47.616 32.383 4.752 1.00 40.84 135 PRO A CA 1
ATOM 1049 C C . PRO A 1 135 ? 48.757 32.824 5.674 1.00 40.84 135 PRO A C 1
ATOM 1051 O O . PRO A 1 135 ? 48.614 33.810 6.391 1.00 40.84 135 PRO A O 1
ATOM 1054 N N . GLU A 1 136 ? 49.868 32.090 5.693 1.00 38.41 136 GLU A N 1
ATOM 1055 C CA . GLU A 1 136 ? 51.086 32.552 6.363 1.00 38.41 136 GLU A CA 1
ATOM 1056 C C . GLU A 1 136 ? 52.270 32.550 5.391 1.00 38.41 136 GLU A C 1
ATOM 1058 O O . GLU A 1 136 ? 52.441 31.649 4.567 1.00 38.41 136 GLU A O 1
ATOM 1063 N N . GLU A 1 137 ? 52.992 33.662 5.450 1.00 35.84 137 GLU A N 1
ATOM 1064 C CA . GLU A 1 137 ? 53.998 34.169 4.529 1.00 35.84 137 GLU A CA 1
ATOM 1065 C C . GLU A 1 137 ? 55.290 33.335 4.453 1.00 35.84 137 GLU A C 1
ATOM 1067 O O . GLU A 1 137 ? 55.673 32.622 5.377 1.00 35.84 137 GLU A O 1
ATOM 1072 N N . ALA A 1 138 ? 56.006 33.495 3.335 1.00 36.66 138 ALA A N 1
ATOM 1073 C CA . ALA A 1 138 ? 57.393 33.059 3.150 1.00 36.66 138 ALA A CA 1
ATOM 1074 C C . ALA A 1 138 ? 58.359 33.802 4.106 1.00 36.66 138 ALA A C 1
ATOM 1076 O O . ALA A 1 138 ? 58.031 34.899 4.562 1.00 36.66 138 ALA A O 1
ATOM 1077 N N . PRO A 1 139 ? 59.595 33.297 4.338 1.00 40.81 139 PRO A N 1
ATOM 1078 C CA . PRO A 1 139 ? 60.696 33.755 3.473 1.00 40.81 139 PRO A CA 1
ATOM 1079 C C . PRO A 1 139 ? 61.887 32.787 3.237 1.00 40.81 139 PRO A C 1
ATOM 1081 O O . PRO A 1 139 ? 62.246 31.966 4.071 1.00 40.81 139 PRO A O 1
ATOM 1084 N N . SER A 1 140 ? 62.529 33.001 2.075 1.00 30.70 140 SER A N 1
ATOM 1085 C CA . SER A 1 140 ? 63.976 33.008 1.742 1.00 30.70 140 SER A CA 1
ATOM 1086 C C . SER A 1 140 ? 64.939 31.945 2.308 1.00 30.70 140 SER A C 1
ATOM 1088 O O . SER A 1 140 ? 65.245 31.953 3.498 1.00 30.70 140 SER A O 1
ATOM 1090 N N . SER A 1 141 ? 65.636 31.212 1.421 1.00 34.91 141 SER A N 1
ATOM 1091 C CA . SER A 1 141 ? 67.062 31.455 1.060 1.00 34.91 141 SER A CA 1
ATOM 1092 C C . SER A 1 141 ? 67.671 30.286 0.255 1.00 34.91 141 SER A C 1
ATOM 1094 O O . SER A 1 141 ? 67.717 29.151 0.718 1.00 34.91 141 SER A O 1
ATOM 1096 N N . GLU A 1 142 ? 68.182 30.593 -0.937 1.00 36.47 142 GLU A N 1
ATOM 1097 C CA . GLU A 1 142 ? 69.198 29.841 -1.707 1.00 36.47 142 GLU A CA 1
ATOM 1098 C C . GLU A 1 142 ? 70.597 30.443 -1.401 1.00 36.47 142 GLU A C 1
ATOM 1100 O O . GLU A 1 142 ? 70.644 31.462 -0.702 1.00 36.47 142 GLU A O 1
ATOM 1105 N N . PRO A 1 143 ? 71.736 29.997 -1.987 1.00 51.62 143 PRO A N 1
ATOM 1106 C CA . PRO A 1 143 ? 72.078 28.735 -2.675 1.00 51.62 143 PRO A CA 1
ATOM 1107 C C . PRO A 1 143 ? 73.447 28.160 -2.210 1.00 51.62 143 PRO A C 1
ATOM 1109 O O . PRO A 1 143 ? 74.192 28.847 -1.522 1.00 51.62 143 PRO A O 1
ATOM 1112 N N . GLN A 1 144 ? 73.858 26.960 -2.662 1.00 30.31 144 GLN A N 1
ATOM 1113 C CA . GLN A 1 144 ? 75.286 26.648 -2.922 1.00 30.31 144 GLN A CA 1
ATOM 1114 C C . GLN A 1 144 ? 75.500 25.315 -3.682 1.00 30.31 144 GLN A C 1
ATOM 1116 O O . GLN A 1 144 ? 75.163 24.239 -3.202 1.00 30.31 144 GLN A O 1
ATOM 1121 N N . SER A 1 145 ? 76.120 25.404 -4.866 1.00 38.06 145 SER A N 1
ATOM 1122 C CA . SER A 1 145 ? 76.868 24.337 -5.573 1.00 38.06 145 SER A CA 1
ATOM 1123 C C . SER A 1 145 ? 78.375 24.578 -5.362 1.00 38.06 145 SER A C 1
ATOM 1125 O O . SER A 1 145 ? 78.733 25.745 -5.162 1.00 38.06 145 SER A O 1
ATOM 1127 N N . PRO A 1 146 ? 79.276 23.561 -5.397 1.00 44.78 146 PRO A N 1
ATOM 1128 C CA . PRO A 1 146 ? 79.908 23.155 -6.673 1.00 44.78 146 PRO A CA 1
ATOM 1129 C C . PRO A 1 146 ? 80.386 21.672 -6.837 1.00 44.78 146 PRO A C 1
ATOM 1131 O O . PRO A 1 146 ? 80.890 21.050 -5.913 1.00 44.78 146 PRO A O 1
ATOM 1134 N N . VAL A 1 147 ? 80.342 21.213 -8.104 1.00 32.16 147 VAL A N 1
ATOM 1135 C CA . VAL A 1 147 ? 81.362 20.460 -8.899 1.00 32.16 147 VAL A CA 1
ATOM 1136 C C . VAL A 1 147 ? 81.595 18.925 -8.740 1.00 32.16 147 VAL A C 1
ATOM 1138 O O . VAL A 1 147 ? 82.212 18.451 -7.798 1.00 32.16 147 VAL A O 1
ATOM 1141 N N . ALA A 1 148 ? 81.227 18.228 -9.838 1.00 34.97 148 ALA A N 1
ATOM 1142 C CA . ALA A 1 148 ? 81.851 17.118 -10.607 1.00 34.97 148 ALA A CA 1
ATOM 1143 C C . ALA A 1 148 ? 82.145 15.720 -9.999 1.00 34.97 148 ALA A C 1
ATOM 1145 O O . ALA A 1 148 ? 82.970 15.587 -9.106 1.00 34.97 148 ALA A O 1
ATOM 1146 N N . GLN A 1 149 ? 81.648 14.647 -10.651 1.00 35.31 149 GLN A N 1
ATOM 1147 C CA . GLN A 1 149 ? 82.396 13.818 -11.634 1.00 35.31 149 GLN A CA 1
ATOM 1148 C C . GLN A 1 149 ? 81.605 12.571 -12.130 1.00 35.31 149 GLN A C 1
ATOM 1150 O O . GLN A 1 149 ? 81.243 11.698 -11.356 1.00 35.31 149 GLN A O 1
ATOM 1155 N N . THR A 1 150 ? 81.411 12.532 -13.456 1.00 33.69 150 THR A N 1
ATOM 1156 C CA . THR A 1 150 ? 81.654 11.434 -14.431 1.00 33.69 150 THR A CA 1
ATOM 1157 C C . THR A 1 150 ? 80.930 10.062 -14.388 1.00 33.69 150 THR A C 1
ATOM 1159 O O . THR A 1 150 ? 80.935 9.357 -13.388 1.00 33.69 150 THR A O 1
ATOM 1162 N N . LEU A 1 151 ? 80.540 9.644 -15.616 1.00 32.09 151 LEU A N 1
ATOM 1163 C CA . LEU A 1 151 ? 80.174 8.312 -16.171 1.00 32.09 151 LEU A CA 1
ATOM 1164 C C . LEU A 1 151 ? 78.658 7.997 -16.157 1.00 32.09 151 LEU A C 1
ATOM 1166 O O . LEU A 1 151 ? 78.059 7.944 -15.099 1.00 32.09 151 LEU A O 1
ATOM 1170 N N . GLY A 1 152 ? 77.933 7.739 -17.255 1.00 29.02 152 GLY A N 1
ATOM 1171 C CA . GLY A 1 152 ? 78.216 7.680 -18.692 1.00 29.02 152 GLY A CA 1
ATOM 1172 C C . GLY A 1 152 ? 76.983 7.130 -19.459 1.00 29.02 152 GLY A C 1
ATOM 1173 O O . GLY A 1 152 ? 76.560 6.024 -19.166 1.00 29.02 152 GLY A O 1
ATOM 1174 N N . TRP A 1 153 ? 76.460 7.931 -20.408 1.00 32.06 153 TRP A N 1
ATOM 1175 C CA . TRP A 1 153 ? 75.762 7.646 -21.700 1.00 32.06 153 TRP A CA 1
ATOM 1176 C C . TRP A 1 153 ? 74.505 6.728 -21.797 1.00 32.06 153 TRP A C 1
ATOM 1178 O O . TRP A 1 153 ? 74.349 5.804 -21.013 1.00 32.06 153 TRP A O 1
ATOM 1188 N N . PRO A 1 154 ? 73.703 6.810 -22.892 1.00 44.50 154 PRO A N 1
ATOM 1189 C CA . PRO A 1 154 ? 73.133 7.991 -23.556 1.00 44.50 154 PRO A CA 1
ATOM 1190 C C . PRO A 1 154 ? 71.606 7.864 -23.834 1.00 44.50 154 PRO A C 1
ATOM 1192 O O . PRO A 1 154 ? 70.988 6.815 -23.677 1.00 44.50 154 PRO A O 1
ATOM 1195 N N . ALA A 1 155 ? 71.014 8.975 -24.280 1.00 38.16 155 ALA A N 1
ATOM 1196 C CA . ALA A 1 155 ? 69.605 9.163 -24.631 1.00 38.16 155 ALA A CA 1
ATOM 1197 C C . ALA A 1 155 ? 69.271 8.838 -26.105 1.00 38.16 155 ALA A C 1
ATOM 1199 O O . ALA A 1 155 ? 70.144 8.899 -26.968 1.00 38.16 155 ALA A O 1
ATOM 1200 N N . CYS A 1 156 ? 67.981 8.630 -26.401 1.00 30.34 156 CYS A N 1
ATOM 1201 C CA . CYS A 1 156 ? 67.337 9.006 -27.673 1.00 30.34 156 CYS A CA 1
ATOM 1202 C C . CYS A 1 156 ? 65.809 9.081 -27.428 1.00 30.34 156 CYS A C 1
ATOM 1204 O O . CYS A 1 156 ? 65.194 8.070 -27.111 1.00 30.34 156 CYS A O 1
ATOM 1206 N N . SER A 1 157 ? 65.215 10.255 -27.196 1.00 32.06 157 SER A N 1
ATOM 1207 C CA . SER A 1 157 ? 64.678 11.221 -28.180 1.00 32.06 157 SER A CA 1
ATOM 1208 C C . SER A 1 157 ? 63.397 10.772 -28.915 1.00 32.06 157 SER A C 1
ATOM 1210 O O . SER A 1 157 ? 63.493 10.232 -30.005 1.00 32.06 157 SER A O 1
ATOM 1212 N N . THR A 1 158 ? 62.231 11.149 -28.344 1.00 35.00 158 THR A N 1
ATOM 1213 C CA . THR A 1 158 ? 61.034 11.787 -28.988 1.00 35.00 158 THR A CA 1
ATOM 1214 C C . THR A 1 158 ? 60.302 11.094 -30.173 1.00 35.00 158 THR A C 1
ATOM 1216 O O . THR A 1 158 ? 60.841 10.185 -30.782 1.00 35.00 158 THR A O 1
ATOM 1219 N N . PRO A 1 159 ? 59.148 11.609 -30.665 1.00 43.69 159 PRO A N 1
ATOM 1220 C CA . PRO A 1 159 ? 57.847 11.854 -30.020 1.00 43.69 159 PRO A CA 1
ATOM 1221 C C . PRO A 1 159 ? 56.649 11.250 -30.831 1.00 43.69 159 PRO A C 1
ATOM 1223 O O . PRO A 1 159 ? 56.835 10.575 -31.837 1.00 43.69 159 PRO A O 1
ATOM 1226 N N . LEU A 1 160 ? 55.416 11.514 -30.365 1.00 36.75 160 LEU A N 1
ATOM 1227 C CA . LEU A 1 160 ? 54.072 11.145 -30.887 1.00 36.75 160 LEU A CA 1
ATOM 1228 C C . LEU A 1 160 ? 53.853 11.322 -32.418 1.00 36.75 160 LEU A C 1
ATOM 1230 O O . LEU A 1 160 ? 54.532 12.139 -33.039 1.00 36.75 160 LEU A O 1
ATOM 1234 N N . PRO A 1 161 ? 52.800 10.700 -33.004 1.00 40.25 161 PRO A N 1
ATOM 1235 C CA . PRO A 1 161 ? 51.565 11.477 -33.175 1.00 40.25 161 PRO A CA 1
ATOM 1236 C C . PRO A 1 161 ? 50.226 10.737 -32.956 1.00 40.25 161 PRO A C 1
ATOM 1238 O O . PRO A 1 161 ? 50.068 9.529 -33.106 1.00 40.25 161 PRO A O 1
ATOM 1241 N N . LEU A 1 162 ? 49.261 11.590 -32.615 1.00 37.06 162 LEU A N 1
ATOM 1242 C CA .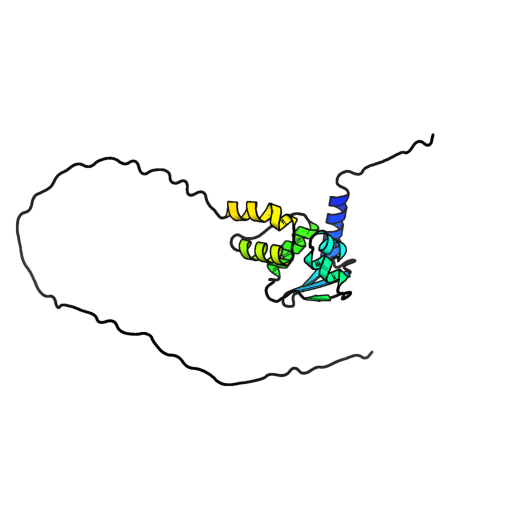 LEU A 1 162 ? 47.802 11.514 -32.667 1.00 37.06 162 LEU A CA 1
ATOM 1243 C C . LEU A 1 162 ? 47.276 11.108 -34.063 1.00 37.06 162 LEU A C 1
ATOM 1245 O O . LEU A 1 162 ? 47.854 11.578 -35.038 1.00 37.06 162 LEU A O 1
ATOM 1249 N N . VAL A 1 163 ? 46.150 10.372 -34.164 1.00 34.41 163 VAL A N 1
ATOM 1250 C CA . VAL A 1 163 ? 45.020 10.668 -35.090 1.00 34.41 163 VAL A CA 1
ATOM 1251 C C . VAL A 1 163 ? 43.849 9.658 -34.994 1.00 34.41 163 VAL A C 1
ATOM 1253 O O . VAL A 1 163 ? 44.026 8.447 -35.033 1.00 34.41 163 VAL A O 1
ATOM 1256 N N . SER A 1 164 ? 42.653 10.253 -34.906 1.00 32.75 164 SER A N 1
ATOM 1257 C CA . SER A 1 164 ? 41.315 9.871 -35.401 1.00 32.75 164 SER A CA 1
ATOM 1258 C C . SER A 1 164 ? 40.562 8.614 -34.937 1.00 32.75 164 SER A C 1
ATOM 1260 O O . SER A 1 164 ? 40.718 7.512 -35.450 1.00 32.75 164 SER A O 1
ATOM 1262 N N . ARG A 1 165 ? 39.528 8.883 -34.122 1.00 42.53 165 ARG A N 1
ATOM 1263 C CA . ARG A 1 165 ? 38.177 8.308 -34.278 1.00 42.53 165 ARG A CA 1
ATOM 1264 C C . ARG A 1 165 ? 37.568 8.748 -35.619 1.00 42.53 165 ARG A C 1
ATOM 1266 O O . ARG A 1 165 ? 37.733 9.914 -35.963 1.00 42.53 165 ARG A O 1
ATOM 1273 N N . VAL A 1 166 ? 36.790 7.869 -36.270 1.00 30.61 166 VAL A N 1
ATOM 1274 C CA . VAL A 1 166 ? 35.422 8.093 -36.819 1.00 30.61 166 VAL A CA 1
ATOM 1275 C C . VAL A 1 166 ? 34.967 6.885 -37.671 1.00 30.61 166 VAL A C 1
ATOM 1277 O O . VAL A 1 166 ? 35.770 6.304 -38.392 1.00 30.61 166 VAL A O 1
ATOM 1280 N N . LYS A 1 167 ? 33.642 6.645 -37.628 1.00 33.19 167 LYS A N 1
ATOM 1281 C CA . LYS A 1 167 ? 32.728 5.935 -38.560 1.00 33.19 167 LYS A CA 1
ATOM 1282 C C . LYS A 1 167 ? 32.398 4.465 -38.242 1.00 33.19 167 LYS A C 1
ATOM 1284 O O . LYS A 1 167 ? 33.300 3.645 -38.242 1.00 33.19 167 LYS A O 1
ATOM 1289 N N . THR A 1 168 ? 31.211 4.129 -37.709 1.00 30.19 168 THR A N 1
ATOM 1290 C CA . THR A 1 168 ? 29.810 4.083 -38.240 1.00 30.19 168 THR A CA 1
ATOM 1291 C C . THR A 1 168 ? 29.499 2.752 -38.944 1.00 30.19 168 THR A C 1
ATOM 1293 O O . THR A 1 168 ? 30.360 2.223 -39.633 1.00 30.19 168 THR A O 1
ATOM 1296 N N . GLU A 1 169 ? 28.229 2.334 -38.799 1.00 30.38 169 GLU A N 1
ATOM 1297 C CA . GLU A 1 169 ? 27.436 1.350 -39.578 1.00 30.38 169 GLU A CA 1
ATOM 1298 C C . GLU A 1 169 ? 27.381 -0.076 -38.985 1.00 30.38 169 GLU A C 1
ATOM 1300 O O . GLU A 1 169 ? 28.382 -0.552 -38.465 1.00 30.38 169 GLU A O 1
ATOM 1305 N N . GLN A 1 170 ? 26.311 -0.883 -39.068 1.00 29.31 170 GLN A N 1
ATOM 1306 C CA . GLN A 1 170 ? 24.828 -0.796 -39.045 1.00 29.31 170 GLN A CA 1
ATOM 1307 C C . GLN A 1 170 ? 24.328 -2.223 -39.409 1.00 29.31 170 GLN A C 1
ATOM 1309 O O . GLN A 1 170 ? 24.870 -2.760 -40.364 1.00 29.31 170 GLN A O 1
ATOM 1314 N N . GLU A 1 171 ? 23.307 -2.763 -38.701 1.00 29.64 171 GLU A N 1
ATOM 1315 C CA . GLU A 1 171 ? 22.428 -3.946 -39.007 1.00 29.64 171 GLU A CA 1
ATOM 1316 C C . GLU A 1 171 ? 23.094 -5.289 -39.412 1.00 29.64 171 GLU A C 1
ATOM 1318 O O . GLU A 1 171 ? 24.234 -5.327 -39.835 1.00 29.64 171 GLU A O 1
ATOM 1323 N N . LEU A 1 172 ? 22.545 -6.503 -39.298 1.00 29.73 172 LEU A N 1
ATOM 1324 C CA . LEU A 1 172 ? 21.233 -7.165 -39.154 1.00 29.73 172 LEU A CA 1
ATOM 1325 C C . LEU A 1 172 ? 21.611 -8.550 -38.515 1.00 29.73 172 LEU A C 1
ATOM 1327 O O . LEU A 1 172 ? 22.749 -8.982 -38.668 1.00 29.73 172 LEU A O 1
ATOM 1331 N N . ASP A 1 173 ? 20.835 -9.326 -37.758 1.00 30.78 173 ASP A N 1
ATOM 1332 C CA . ASP A 1 173 ? 19.631 -10.042 -38.172 1.00 30.78 173 ASP A CA 1
ATOM 1333 C C . ASP A 1 173 ? 19.116 -10.927 -37.004 1.00 30.78 173 ASP A C 1
ATOM 1335 O O . ASP A 1 173 ? 19.849 -11.334 -36.101 1.00 30.78 173 ASP A O 1
ATOM 1339 N N . SER A 1 174 ? 17.815 -11.171 -37.080 1.00 30.56 174 SER A N 1
ATOM 1340 C CA . SER A 1 174 ? 16.866 -12.013 -36.346 1.00 30.56 174 SER A CA 1
ATOM 1341 C C . SER A 1 174 ? 17.322 -13.320 -35.666 1.00 30.56 174 SER A C 1
ATOM 1343 O O . SER A 1 174 ? 18.082 -14.086 -36.237 1.00 30.56 174 SER A O 1
ATOM 1345 N N . VAL A 1 175 ? 16.689 -13.651 -34.518 1.00 35.69 175 VAL A N 1
ATOM 1346 C CA . VAL A 1 175 ? 15.950 -14.924 -34.305 1.00 35.69 175 VAL A CA 1
ATOM 1347 C C . VAL A 1 175 ? 14.821 -14.720 -33.273 1.00 35.69 175 VAL A C 1
ATOM 1349 O O . VAL A 1 175 ? 15.050 -14.332 -32.128 1.00 35.69 175 VAL A O 1
ATOM 1352 N N . GLN A 1 176 ? 13.586 -15.003 -33.695 1.00 32.62 176 GLN A N 1
ATOM 1353 C CA . GLN A 1 176 ? 12.377 -15.117 -32.870 1.00 32.62 176 GLN A CA 1
ATOM 1354 C C . GLN A 1 176 ? 12.376 -16.407 -32.033 1.00 32.62 176 GLN A C 1
ATOM 1356 O O . GLN A 1 176 ? 12.693 -17.471 -32.553 1.00 32.62 176 GLN A O 1
ATOM 1361 N N . CYS A 1 177 ? 11.841 -16.349 -30.810 1.00 34.41 177 CYS A N 1
ATOM 1362 C CA . CYS A 1 177 ? 11.253 -17.516 -30.143 1.00 34.41 177 CYS A CA 1
ATOM 1363 C C . CYS A 1 177 ? 9.828 -17.173 -29.686 1.00 34.41 177 CYS A C 1
ATOM 1365 O O . CYS A 1 177 ? 9.616 -16.319 -28.828 1.00 34.41 177 CYS A O 1
ATOM 1367 N N . THR A 1 178 ? 8.846 -17.826 -30.304 1.00 47.06 178 THR A N 1
ATOM 1368 C CA . THR A 1 178 ? 7.410 -17.754 -29.994 1.00 47.06 178 THR A CA 1
ATOM 1369 C C . THR A 1 178 ? 7.030 -18.585 -28.757 1.00 47.06 178 THR A C 1
ATOM 1371 O O . THR A 1 178 ? 7.736 -19.540 -28.428 1.00 47.06 178 THR A O 1
ATOM 1374 N N . PRO A 1 179 ? 5.891 -18.293 -28.097 1.00 43.88 179 PRO A N 1
ATOM 1375 C CA . PRO A 1 179 ? 5.436 -18.997 -26.900 1.00 43.88 179 PRO A CA 1
ATOM 1376 C C . PRO A 1 179 ? 4.581 -20.226 -27.249 1.00 43.88 179 PRO A C 1
ATOM 1378 O O . PRO A 1 179 ? 3.829 -20.207 -28.223 1.00 43.88 179 PRO A O 1
ATOM 1381 N N . MET A 1 180 ? 4.621 -21.273 -26.418 1.00 38.75 180 MET A N 1
ATOM 1382 C CA . MET A 1 180 ? 3.649 -22.369 -26.485 1.00 38.75 180 MET A CA 1
ATOM 1383 C C . MET A 1 180 ? 2.755 -22.362 -25.242 1.00 38.75 180 MET A C 1
ATOM 1385 O O . MET A 1 180 ? 3.194 -22.604 -24.121 1.00 38.75 180 MET A O 1
ATOM 1389 N N . ALA A 1 181 ? 1.477 -22.078 -25.476 1.00 41.00 181 ALA A N 1
ATOM 1390 C CA . ALA A 1 181 ? 0.395 -22.214 -24.519 1.00 41.00 181 ALA A CA 1
ATOM 1391 C C . ALA A 1 181 ? 0.136 -23.689 -24.176 1.00 41.00 181 ALA A C 1
ATOM 1393 O O . ALA A 1 181 ? 0.078 -24.526 -25.076 1.00 41.00 181 ALA A O 1
ATOM 1394 N N . LYS A 1 182 ? -0.164 -23.983 -22.905 1.00 44.97 182 LYS A N 1
ATOM 1395 C CA . LYS A 1 182 ? -1.068 -25.082 -22.540 1.00 44.97 182 LYS A CA 1
ATOM 1396 C C . LYS A 1 182 ? -2.007 -24.640 -21.422 1.00 44.97 182 LYS A C 1
ATOM 1398 O O . LYS A 1 182 ? -1.603 -24.432 -20.284 1.00 44.97 182 LYS A O 1
ATOM 1403 N N . ARG A 1 183 ? -3.276 -24.494 -21.807 1.00 46.12 183 ARG A N 1
ATOM 1404 C CA . ARG A 1 183 ? -4.446 -24.541 -20.929 1.00 46.12 183 ARG A CA 1
ATOM 1405 C C . ARG A 1 183 ? -4.547 -25.963 -20.369 1.00 46.12 183 ARG A C 1
ATOM 1407 O O . ARG A 1 183 ? -4.507 -26.903 -21.157 1.00 46.12 183 ARG A O 1
ATOM 1414 N N . LEU A 1 184 ? -4.731 -26.107 -19.062 1.00 53.34 184 LEU A N 1
ATOM 1415 C CA . LEU A 1 184 ? -5.371 -27.282 -18.473 1.00 53.34 184 LEU A CA 1
ATOM 1416 C C . LEU A 1 184 ? -6.450 -26.779 -17.508 1.00 53.34 184 LEU A C 1
ATOM 1418 O O . LEU A 1 184 ? -6.150 -26.220 -16.458 1.00 53.34 184 LEU A O 1
ATOM 1422 N N . TRP A 1 185 ? -7.698 -26.928 -17.933 1.00 41.72 185 TRP A N 1
ATOM 1423 C CA . TRP A 1 185 ? -8.863 -27.127 -17.078 1.00 41.72 185 TRP A CA 1
ATOM 1424 C C . TRP A 1 185 ? -9.281 -28.578 -17.334 1.00 41.72 185 TRP A C 1
ATOM 1426 O O . TRP A 1 185 ? -9.398 -28.924 -18.507 1.00 41.72 185 TRP A O 1
ATOM 1436 N N . ASP A 1 186 ? -9.381 -29.400 -16.285 1.00 49.28 186 ASP A N 1
ATOM 1437 C CA . ASP A 1 186 ? -10.483 -30.350 -16.019 1.00 49.28 186 ASP A CA 1
ATOM 1438 C C . ASP A 1 186 ? -10.128 -31.293 -14.854 1.00 49.28 186 ASP A C 1
ATOM 1440 O O . ASP A 1 186 ? -9.223 -32.125 -14.980 1.00 49.28 186 ASP A O 1
ATOM 1444 N N . SER A 1 187 ? -10.849 -31.147 -13.736 1.00 53.12 187 SER A N 1
ATOM 1445 C CA . SER A 1 187 ? -11.467 -32.183 -12.873 1.00 53.12 187 SER A CA 1
ATOM 1446 C C . SER A 1 187 ? -11.771 -31.600 -11.496 1.00 53.12 187 SER A C 1
ATOM 1448 O O . SER A 1 187 ? -10.806 -31.226 -10.791 1.00 53.12 187 SER A O 1
#

Sequence (187 aa):
MAQTLQMEIPNFGNSILECLNEQRLQGLYCDVSVVVKGHAFKAHRAVLAASSSYFRDLFNSSRSAVVELPAAVQPQSFQQILTFCYTGRLSMNMGDQFLLIYTAGFLQIQEIMEKGTEFFLKVSSPSCDSQGLHPEEAPSSEPQSPVAQTLGWPACSTPLPLVSRVKTEQELDSVQCTPMAKRLWDS

Foldseek 3Di:
DDDDDDDDDPPPVLVVLLVQVVCQVVLHPFQAWEAAPNDTGGHHLVLLVVQFVQSVVVVVVDNDNYHYDDNLQDPVLVVQVRVCSSHVDGDDDPPCLVSNQVNCVVRVRPCCVVPVVVVVVVVVDDPPPPDDDDDDDDDDDDDDDDDDDDDDDDDDDDDDDDDDDDDDDDDDDDDDDDDDDDDDDDD